Protein AF-A0A961W4D6-F1 (afdb_monomer_lite)

Sequence (245 aa):
MSEESRILSRHRDPGDHEPDAHEPVAHEPDAHGPAFSETEGADASGMDDVRSDRIIRRPRYSLSEALERLRHAQEEAGLSGGPVAVQRSRGVETLDSLLEDVRAELGPQDRRFLLRPSADGSRYLVDAVTAVRWQDGRIVLCEERGASERILIEAGDEPDIAEAITDLVAGDLLARESARAAPPDEAPVGDTGNAVQAGSAEAMPVRRGFGFFGALALFLLGMLVGAALLLAYGWVTIGPSTGAS

pLDDT: mean 70.53, std 19.48, range [35.88, 97.62]

Structure (mmCIF, N/CA/C/O backbone):
data_AF-A0A961W4D6-F1
#
_entry.id   AF-A0A961W4D6-F1
#
loop_
_atom_site.group_PDB
_atom_site.id
_atom_site.type_symbol
_atom_site.label_atom_id
_atom_site.label_alt_id
_atom_site.label_comp_id
_atom_site.label_asym_id
_atom_site.label_entity_id
_atom_site.label_seq_id
_atom_site.pdbx_PDB_ins_code
_atom_site.Cartn_x
_atom_site.Cartn_y
_atom_site.Cartn_z
_atom_site.occupancy
_atom_site.B_iso_or_equiv
_atom_site.auth_seq_id
_atom_site.auth_comp_id
_atom_site.auth_asym_id
_atom_site.auth_atom_id
_atom_site.pdbx_PDB_model_num
ATOM 1 N N . MET A 1 1 ? 6.654 21.414 62.291 1.00 46.00 1 MET A N 1
ATOM 2 C CA . MET A 1 1 ? 6.396 19.985 62.553 1.00 46.00 1 MET A CA 1
ATOM 3 C C . MET A 1 1 ? 4.903 19.861 62.798 1.00 46.00 1 MET A C 1
ATOM 5 O O . MET A 1 1 ? 4.452 20.389 63.802 1.00 46.00 1 MET A O 1
ATOM 9 N N . SER A 1 2 ? 4.162 19.287 61.849 1.00 49.31 2 SER A N 1
ATOM 10 C CA . SER A 1 2 ? 2.736 18.967 61.986 1.00 49.31 2 SER A CA 1
ATOM 11 C C . SER A 1 2 ? 2.507 17.581 61.409 1.00 49.31 2 SER A C 1
ATOM 13 O O . SER A 1 2 ? 2.832 17.318 60.251 1.00 49.31 2 SER A O 1
ATOM 15 N N . GLU A 1 3 ? 2.011 16.714 62.278 1.00 49.19 3 GLU A N 1
ATOM 16 C CA . GLU A 1 3 ? 1.371 15.445 61.973 1.00 49.19 3 GLU A CA 1
ATOM 17 C C . GLU A 1 3 ? 0.018 15.698 61.277 1.00 49.19 3 GLU A C 1
ATOM 19 O O . GLU A 1 3 ? -0.451 16.830 61.213 1.00 49.19 3 GLU A O 1
ATOM 24 N N . GLU A 1 4 ? -0.613 14.617 60.814 1.00 51.59 4 GLU A N 1
ATOM 25 C CA . GLU A 1 4 ? -2.021 14.541 60.383 1.00 51.59 4 GLU A CA 1
ATOM 26 C C . GLU A 1 4 ? -2.330 14.835 58.906 1.00 51.59 4 GLU A C 1
ATOM 28 O O . GLU A 1 4 ? -2.861 15.875 58.532 1.00 51.59 4 GLU A O 1
ATOM 33 N N . SER A 1 5 ? -2.129 13.830 58.048 1.00 58.75 5 SER A N 1
ATOM 34 C CA . SER A 1 5 ? -3.199 13.363 57.140 1.00 58.75 5 SER A CA 1
ATOM 35 C C . SER A 1 5 ? -2.813 12.027 56.501 1.00 58.75 5 SER A C 1
ATOM 37 O O . SER A 1 5 ? -2.251 11.934 55.414 1.00 58.75 5 SER A O 1
ATOM 39 N N . ARG A 1 6 ? -3.143 10.956 57.230 1.00 54.38 6 ARG A N 1
ATOM 40 C CA . ARG A 1 6 ? -3.289 9.596 56.707 1.00 54.38 6 ARG A CA 1
ATOM 41 C C . ARG A 1 6 ? -4.377 9.606 55.630 1.00 54.38 6 ARG A C 1
ATOM 43 O O . ARG A 1 6 ? -5.550 9.742 55.968 1.00 54.38 6 ARG A O 1
ATOM 50 N N . ILE A 1 7 ? -4.016 9.418 54.364 1.00 57.44 7 ILE A N 1
ATOM 51 C CA . ILE A 1 7 ? -4.981 9.018 53.335 1.00 57.44 7 ILE A CA 1
ATOM 52 C C . ILE A 1 7 ? -4.868 7.506 53.180 1.00 57.44 7 ILE A C 1
ATOM 54 O O . ILE A 1 7 ? -3.940 6.967 52.583 1.00 57.44 7 ILE A O 1
ATOM 58 N N . LEU A 1 8 ? -5.818 6.852 53.844 1.00 51.50 8 LEU A N 1
ATOM 59 C CA . LEU A 1 8 ? -6.080 5.426 53.843 1.00 51.50 8 LEU A CA 1
ATOM 60 C C . LEU A 1 8 ? -6.511 4.949 52.448 1.00 51.50 8 LEU A C 1
ATOM 62 O O . LEU A 1 8 ? -7.470 5.456 51.869 1.00 51.50 8 LEU A O 1
ATOM 66 N N . SER A 1 9 ? -5.822 3.912 51.985 1.00 54.00 9 SER A N 1
ATOM 67 C CA . SER A 1 9 ? -6.361 2.682 51.405 1.00 54.00 9 SER A CA 1
ATOM 68 C C . SER A 1 9 ? -7.823 2.698 50.932 1.00 54.00 9 SER A C 1
ATOM 70 O O . SER A 1 9 ? -8.749 2.479 51.710 1.00 54.00 9 SER A O 1
ATOM 72 N N . ARG A 1 10 ? -8.017 2.779 49.612 1.00 49.66 10 ARG A N 1
ATOM 73 C CA . ARG A 1 10 ? -9.111 2.074 48.929 1.00 49.66 10 ARG A CA 1
ATOM 74 C C . ARG A 1 10 ? -8.504 1.031 48.003 1.00 49.66 10 ARG A C 1
ATOM 76 O O . ARG A 1 10 ? -8.258 1.283 46.830 1.00 49.66 10 ARG A O 1
ATOM 83 N N . HIS A 1 11 ? -8.230 -0.128 48.589 1.00 51.84 11 HIS A N 1
ATOM 84 C CA . HIS A 1 11 ? -8.023 -1.370 47.862 1.00 51.84 11 HIS A CA 1
ATOM 85 C C . HIS A 1 11 ? -9.381 -1.728 47.245 1.00 51.84 11 HIS A C 1
ATOM 87 O O . HIS A 1 11 ? -10.337 -2.008 47.967 1.00 51.84 11 HIS A O 1
ATOM 93 N N . ARG A 1 12 ? -9.509 -1.546 45.930 1.00 56.38 12 ARG A N 1
ATOM 94 C CA . ARG A 1 12 ? -10.708 -1.904 45.175 1.00 56.38 12 ARG A CA 1
ATOM 95 C C . ARG A 1 12 ? -10.471 -3.309 44.652 1.00 56.38 12 ARG A C 1
ATOM 97 O O . ARG A 1 12 ? -9.624 -3.490 43.789 1.00 56.38 12 ARG A O 1
ATOM 104 N N . ASP A 1 13 ? -11.182 -4.245 45.252 1.00 53.12 13 ASP A N 1
ATOM 105 C CA . ASP A 1 13 ? -11.281 -5.644 44.863 1.00 53.12 13 ASP A CA 1
ATOM 106 C C . ASP A 1 13 ? -11.943 -5.717 43.470 1.00 53.12 13 ASP A C 1
ATOM 108 O O . ASP A 1 13 ? -13.092 -5.270 43.333 1.00 53.12 13 ASP A O 1
ATOM 112 N N . PRO A 1 14 ? -11.243 -6.134 42.400 1.00 63.91 14 PRO A N 1
ATOM 113 C CA . PRO A 1 14 ? -11.885 -6.435 41.134 1.00 63.91 14 PRO A CA 1
ATOM 114 C C . PRO A 1 14 ? -12.465 -7.845 41.242 1.00 63.91 14 PRO A C 1
ATOM 116 O O . PRO A 1 14 ? -11.726 -8.820 41.290 1.00 63.91 14 PRO A O 1
ATOM 119 N N . GLY A 1 15 ? -13.793 -7.924 41.324 1.00 54.81 15 GLY A N 1
ATOM 120 C CA . GLY A 1 15 ? -14.510 -9.190 41.382 1.00 54.81 15 GLY A CA 1
ATOM 121 C C . GLY A 1 15 ? -14.122 -10.115 40.232 1.00 54.81 15 GLY A C 1
ATOM 122 O O . GLY A 1 15 ? -14.103 -9.703 39.070 1.00 54.81 15 GLY A O 1
ATOM 123 N N . ASP A 1 16 ? -13.834 -11.359 40.598 1.00 54.50 16 ASP A N 1
ATOM 124 C CA . ASP A 1 16 ? -13.638 -12.485 39.700 1.00 54.50 16 ASP A CA 1
ATOM 125 C C . ASP A 1 16 ? -14.906 -12.692 38.857 1.00 54.50 16 ASP A C 1
ATOM 127 O O . ASP A 1 16 ? -15.926 -13.197 39.330 1.00 54.50 16 ASP A O 1
ATOM 131 N N . HIS A 1 17 ? -14.858 -12.266 37.598 1.00 67.25 17 HIS A N 1
ATOM 132 C CA . HIS A 1 17 ? -15.791 -12.724 36.579 1.00 67.25 17 HIS A CA 1
ATOM 133 C C . HIS A 1 17 ? -15.182 -13.968 35.933 1.00 67.25 17 HIS A C 1
ATOM 135 O O . HIS A 1 17 ? -14.242 -13.862 35.147 1.00 67.25 17 HIS A O 1
ATOM 141 N N . GLU A 1 18 ? -15.699 -15.145 36.292 1.00 66.38 18 GLU A N 1
ATOM 142 C CA . GLU A 1 18 ? -15.439 -16.378 35.549 1.00 66.38 18 GLU A CA 1
ATOM 143 C C . GLU A 1 18 ? -15.961 -16.198 34.111 1.00 66.38 18 GLU A C 1
ATOM 145 O O . GLU A 1 18 ? -17.137 -15.870 33.930 1.00 66.38 18 GLU A O 1
ATOM 150 N N . PRO A 1 19 ? -15.114 -16.344 33.077 1.00 67.06 19 PRO A N 1
ATOM 151 C CA . PRO A 1 19 ? -15.583 -16.340 31.703 1.00 67.06 19 PRO A CA 1
ATOM 152 C C . PRO A 1 19 ? -16.336 -17.644 31.426 1.00 67.06 19 PRO A C 1
ATOM 154 O O . PRO A 1 19 ? -15.784 -18.733 31.595 1.00 67.06 19 PRO A O 1
ATOM 157 N N . ASP A 1 20 ? -17.586 -17.523 30.978 1.00 71.38 20 ASP A N 1
ATOM 158 C CA . ASP A 1 20 ? -18.378 -18.646 30.481 1.00 71.38 20 ASP A CA 1
ATOM 159 C C . ASP A 1 20 ? -17.616 -19.346 29.345 1.00 71.38 20 ASP A C 1
ATOM 161 O O . ASP A 1 20 ? -17.395 -18.797 28.261 1.00 71.38 20 ASP A O 1
ATOM 165 N N . ALA A 1 21 ? -17.182 -20.577 29.614 1.00 63.94 21 ALA A N 1
ATOM 166 C CA . ALA A 1 21 ? -16.551 -21.442 28.636 1.00 63.94 21 ALA A CA 1
ATOM 167 C C . ALA A 1 21 ? -17.612 -21.921 27.636 1.00 63.94 21 ALA A C 1
ATOM 169 O O . ALA A 1 21 ? -18.323 -22.897 27.870 1.00 63.94 21 ALA A O 1
ATOM 170 N N . HIS A 1 22 ? -17.729 -21.225 26.507 1.00 72.69 22 HIS A N 1
ATOM 171 C CA . HIS A 1 22 ? -18.451 -21.746 25.355 1.00 72.69 22 HIS A CA 1
ATOM 172 C C . HIS A 1 22 ? -17.658 -22.914 24.757 1.00 72.69 22 HIS A C 1
ATOM 174 O O . HIS A 1 22 ? -16.555 -22.734 24.241 1.00 72.69 22 HIS A O 1
ATOM 180 N N . GLU A 1 23 ? -18.219 -24.120 24.845 1.00 69.31 23 GLU A N 1
ATOM 181 C CA . GLU A 1 23 ? -17.687 -25.296 24.159 1.00 69.31 23 GLU A CA 1
ATOM 182 C C . GLU A 1 23 ? -17.692 -25.059 22.636 1.00 69.31 23 GLU A C 1
ATOM 184 O O . GLU A 1 23 ? -18.714 -24.639 22.081 1.00 69.31 23 GLU A O 1
ATOM 189 N N . PRO A 1 24 ? -16.577 -25.315 21.930 1.00 68.38 24 PRO A N 1
ATOM 190 C CA . PRO A 1 24 ? -16.546 -25.209 20.481 1.00 68.38 24 PRO A CA 1
ATOM 191 C C . PRO A 1 24 ? -17.394 -26.327 19.868 1.00 68.38 24 PRO A C 1
ATOM 193 O O . PRO A 1 24 ? -17.097 -27.514 20.007 1.00 68.38 24 PRO A O 1
ATOM 196 N N . VAL A 1 25 ? -18.452 -25.937 19.159 1.00 70.94 25 VAL A N 1
ATOM 197 C CA . VAL A 1 25 ? -19.248 -26.847 18.333 1.00 70.94 25 VAL A CA 1
ATOM 198 C C . VAL A 1 25 ? -18.370 -27.310 17.172 1.00 70.94 25 VAL A C 1
ATOM 200 O O . VAL A 1 25 ? -18.042 -26.533 16.276 1.00 70.94 25 VAL A O 1
ATOM 203 N N . ALA A 1 26 ? -17.961 -28.577 17.205 1.00 62.72 26 ALA A N 1
ATOM 204 C CA . ALA A 1 26 ? -17.244 -29.217 16.113 1.00 62.72 26 ALA A CA 1
ATOM 205 C C . ALA A 1 26 ? -18.176 -29.336 14.899 1.00 62.72 26 ALA A C 1
ATOM 207 O O . ALA A 1 26 ? -19.083 -30.167 14.872 1.00 62.72 26 ALA A O 1
ATOM 208 N N . HIS A 1 27 ? -17.965 -28.483 13.900 1.00 70.19 27 HIS A N 1
ATOM 209 C CA . HIS A 1 27 ? -18.569 -28.651 12.587 1.00 70.19 27 HIS A CA 1
ATOM 210 C C . HIS A 1 27 ? -17.729 -29.677 11.817 1.00 70.19 27 HIS A C 1
ATOM 212 O O . HIS A 1 27 ? -16.586 -29.395 11.463 1.00 70.19 27 HIS A O 1
ATOM 218 N N . GLU A 1 28 ? -18.273 -30.872 11.586 1.00 67.06 28 GLU A N 1
ATOM 219 C CA . GLU A 1 28 ? -17.716 -31.824 10.621 1.00 67.06 28 GLU A CA 1
ATOM 220 C C . GLU A 1 28 ? -17.901 -31.248 9.204 1.00 67.06 28 GLU A C 1
ATOM 222 O O . GLU A 1 28 ? -19.039 -30.966 8.816 1.00 67.06 28 GLU A O 1
ATOM 227 N N . PRO A 1 29 ? -16.829 -31.021 8.422 1.00 70.75 29 PRO A N 1
ATOM 228 C CA . PRO A 1 29 ? -16.971 -30.683 7.015 1.00 70.75 29 PRO A CA 1
ATOM 229 C C . PRO A 1 29 ? -17.257 -31.953 6.205 1.00 70.75 29 PRO A C 1
ATOM 231 O O . PRO A 1 29 ? -16.431 -32.866 6.137 1.00 70.75 29 PRO A O 1
ATOM 234 N N . ASP A 1 30 ? -18.428 -31.988 5.570 1.00 66.12 30 ASP A N 1
ATOM 235 C CA . ASP A 1 30 ? -18.824 -33.018 4.612 1.00 66.12 30 ASP A CA 1
ATOM 236 C C . ASP A 1 30 ? -17.800 -33.125 3.470 1.00 66.12 30 ASP A C 1
ATOM 238 O O . ASP A 1 30 ? -17.632 -32.229 2.638 1.00 66.12 30 ASP A O 1
ATOM 242 N N . ALA A 1 31 ? -17.109 -34.263 3.424 1.00 58.91 31 ALA A N 1
ATOM 243 C CA . ALA A 1 31 ? -16.181 -34.622 2.367 1.00 58.91 31 ALA A CA 1
ATOM 244 C C . ALA A 1 31 ? -16.945 -35.035 1.098 1.00 58.91 31 ALA A C 1
ATOM 246 O O . ALA A 1 31 ? -17.237 -36.210 0.870 1.00 58.91 31 ALA A O 1
ATOM 247 N N . HIS A 1 32 ? -17.221 -34.069 0.225 1.00 62.09 32 HIS A N 1
ATOM 248 C CA . HIS A 1 32 ? -17.587 -34.329 -1.165 1.00 62.09 32 HIS A CA 1
ATOM 249 C C . HIS A 1 32 ? -16.421 -33.969 -2.088 1.00 62.09 32 HIS A C 1
ATOM 251 O O . HIS A 1 32 ? -16.298 -32.845 -2.564 1.00 62.09 32 HIS A O 1
ATOM 257 N N . GLY A 1 33 ? -15.553 -34.950 -2.346 1.00 47.00 33 GLY A N 1
ATOM 258 C CA . GLY A 1 33 ? -14.593 -34.882 -3.443 1.00 47.00 33 GLY A CA 1
ATOM 259 C C . GLY A 1 33 ? -15.275 -35.222 -4.774 1.00 47.00 33 GLY A C 1
ATOM 260 O O . GLY A 1 33 ? -15.904 -36.279 -4.865 1.00 47.00 33 GLY A O 1
ATOM 261 N N . PRO A 1 34 ? -15.164 -34.390 -5.822 1.00 61.97 34 PRO A N 1
ATOM 262 C CA . PRO A 1 34 ? -15.486 -34.825 -7.168 1.00 61.97 34 PRO A CA 1
ATOM 263 C C . PRO A 1 34 ? -14.304 -35.586 -7.780 1.00 61.97 34 PRO A C 1
ATOM 265 O O . PRO A 1 34 ? -13.154 -35.150 -7.754 1.00 61.97 34 PRO A O 1
ATOM 268 N N . ALA A 1 35 ? -14.637 -36.758 -8.315 1.00 49.44 35 ALA A N 1
ATOM 269 C CA . ALA A 1 35 ? -13.753 -37.664 -9.020 1.00 49.44 35 ALA A CA 1
ATOM 270 C C . ALA A 1 35 ? -13.110 -37.015 -10.256 1.00 49.44 35 ALA A C 1
ATOM 272 O O . ALA A 1 35 ? -13.750 -36.276 -11.005 1.00 49.44 35 ALA A O 1
ATOM 273 N N . PHE A 1 36 ? -11.847 -37.372 -10.478 1.00 47.50 36 PHE A N 1
ATOM 274 C CA . PHE A 1 36 ? -11.108 -37.156 -11.715 1.00 47.50 36 PHE A CA 1
ATOM 275 C C . PHE A 1 36 ? -11.891 -37.658 -12.936 1.00 47.50 36 PHE A C 1
ATOM 277 O O . PHE A 1 36 ? -12.494 -38.729 -12.917 1.00 47.50 36 PHE A O 1
ATOM 284 N N . SER A 1 37 ? -11.827 -36.898 -14.025 1.00 47.00 37 SER A N 1
ATOM 285 C CA . SER A 1 37 ? -12.098 -37.381 -15.378 1.00 47.00 37 SER A CA 1
ATOM 286 C C . SER A 1 37 ? -11.007 -36.822 -16.286 1.00 47.00 37 SER A C 1
ATOM 288 O O . SER A 1 37 ? -11.089 -35.687 -16.747 1.00 47.00 37 SER A O 1
ATOM 290 N N . GLU A 1 38 ? -9.950 -37.610 -16.477 1.00 51.34 38 GLU A N 1
ATOM 291 C CA . GLU A 1 38 ? -9.048 -37.477 -17.618 1.00 51.34 38 GLU A CA 1
ATOM 292 C C . GLU A 1 38 ? -9.844 -37.726 -18.901 1.00 51.34 38 GLU A C 1
ATOM 294 O O . GLU A 1 38 ? -10.425 -38.795 -19.081 1.00 51.34 38 GLU A O 1
ATOM 299 N N . THR A 1 39 ? -9.825 -36.760 -19.812 1.00 51.44 39 THR A N 1
ATOM 300 C CA . THR A 1 39 ? -10.076 -37.007 -21.234 1.00 51.44 39 THR A CA 1
ATOM 301 C C . THR A 1 39 ? -9.083 -36.193 -22.047 1.00 51.44 39 THR A C 1
ATOM 303 O O . THR A 1 39 ? -9.271 -35.003 -22.293 1.00 51.44 39 THR A O 1
ATOM 306 N N . GLU A 1 40 ? -8.007 -36.878 -22.429 1.00 43.72 40 GLU A N 1
ATOM 307 C CA . GLU A 1 40 ? -7.260 -36.669 -23.668 1.00 43.72 40 GLU A CA 1
ATOM 308 C C . GLU A 1 40 ? -8.220 -36.645 -24.869 1.00 43.72 40 GLU A C 1
ATOM 310 O O . GLU A 1 40 ? -9.125 -37.476 -24.968 1.00 43.72 40 GLU A O 1
ATOM 315 N N . GLY A 1 41 ? -8.004 -35.727 -25.810 1.00 44.78 41 GLY A N 1
ATOM 316 C CA . GLY A 1 41 ? -8.757 -35.701 -27.061 1.00 44.78 41 GLY A CA 1
ATOM 317 C C . GLY A 1 41 ? -8.438 -34.477 -27.904 1.00 44.78 41 GLY A C 1
ATOM 318 O O . GLY A 1 41 ? -8.942 -33.388 -27.652 1.00 44.78 41 GLY A O 1
ATOM 319 N N . ALA A 1 42 ? -7.570 -34.682 -28.887 1.00 45.38 42 ALA A N 1
ATOM 320 C CA . ALA A 1 42 ? -7.091 -33.698 -29.839 1.00 45.38 42 ALA A CA 1
ATOM 321 C C . ALA A 1 42 ? -8.122 -33.317 -30.927 1.00 45.38 42 ALA A C 1
ATOM 323 O O . ALA A 1 42 ? -9.055 -34.061 -31.216 1.00 45.38 42 ALA A O 1
ATOM 324 N N . ASP A 1 43 ? -7.795 -32.200 -31.582 1.00 44.91 43 ASP A N 1
ATOM 325 C CA . ASP A 1 43 ? -8.011 -31.865 -32.998 1.00 44.91 43 ASP A CA 1
ATOM 326 C C . ASP A 1 43 ? -9.333 -31.274 -33.536 1.00 44.91 43 ASP A C 1
ATOM 328 O O . ASP A 1 43 ? -10.443 -31.709 -33.253 1.00 44.91 43 ASP A O 1
ATOM 332 N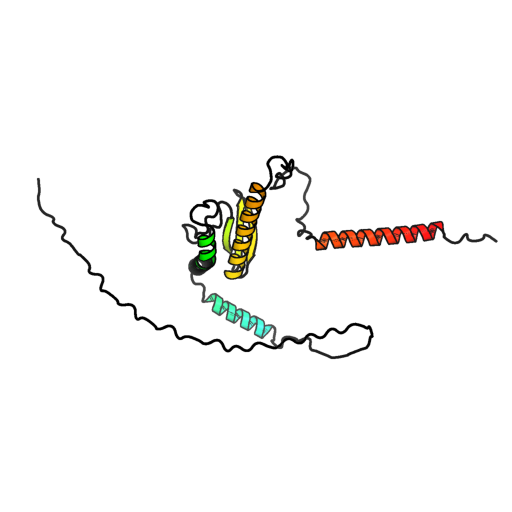 N . ALA A 1 44 ? -9.091 -30.335 -34.473 1.00 43.06 44 ALA A N 1
ATOM 333 C CA . ALA A 1 44 ? -9.931 -29.764 -35.539 1.00 43.06 44 ALA A CA 1
ATOM 334 C C . ALA A 1 44 ? -11.028 -28.758 -35.116 1.00 43.06 44 ALA A C 1
ATOM 336 O O . ALA A 1 44 ? -11.930 -29.064 -34.354 1.00 43.06 44 ALA A O 1
ATOM 337 N N . SER A 1 45 ? -10.955 -27.472 -35.486 1.00 45.22 45 SER A N 1
ATOM 338 C CA . SER A 1 45 ? -11.077 -26.875 -36.836 1.00 45.22 45 SER A CA 1
ATOM 339 C C . SER A 1 45 ? -12.458 -27.085 -37.486 1.00 45.22 45 SER A C 1
ATOM 341 O O . SER A 1 45 ? -12.805 -28.203 -37.852 1.00 45.22 45 SER A O 1
ATOM 343 N N . GLY A 1 46 ? -13.202 -25.981 -37.669 1.00 40.94 46 GLY A N 1
ATOM 344 C CA . GLY A 1 46 ? -14.509 -25.883 -38.350 1.00 40.94 46 GLY A CA 1
ATOM 345 C C . GLY A 1 46 ? -15.534 -25.139 -37.479 1.00 40.94 46 GLY A C 1
ATOM 346 O O . GLY A 1 46 ? -16.032 -25.696 -36.514 1.00 40.94 46 GLY A O 1
ATOM 347 N N . MET A 1 47 ? -15.708 -23.818 -37.596 1.00 47.41 47 MET A N 1
ATOM 348 C CA . MET A 1 47 ? -16.523 -23.129 -38.615 1.00 47.41 47 MET A CA 1
ATOM 349 C C . MET A 1 47 ? -17.974 -23.645 -38.642 1.00 47.41 47 MET A C 1
ATOM 351 O O . MET A 1 47 ? -18.241 -24.654 -39.280 1.00 47.41 47 MET A O 1
ATOM 355 N N . ASP A 1 48 ? -18.878 -22.990 -37.902 1.00 40.09 48 ASP A N 1
ATOM 356 C CA . ASP A 1 48 ? -20.114 -22.387 -38.440 1.00 40.09 48 ASP A CA 1
ATOM 357 C C . ASP A 1 48 ? -21.072 -21.889 -37.333 1.00 40.09 48 ASP A C 1
ATOM 359 O O . ASP A 1 48 ? -21.307 -22.534 -36.313 1.00 40.09 48 ASP A O 1
ATOM 363 N N . ASP A 1 49 ? -21.582 -20.682 -37.580 1.00 47.59 49 ASP A N 1
ATOM 364 C CA . ASP A 1 49 ? -22.765 -19.993 -37.049 1.00 47.59 49 ASP A CA 1
ATOM 365 C C . ASP A 1 49 ? -23.564 -20.601 -35.876 1.00 47.59 49 ASP A C 1
ATOM 367 O O . ASP A 1 49 ? -24.360 -21.525 -36.040 1.00 47.59 49 ASP A O 1
ATOM 371 N N . VAL A 1 50 ? -23.566 -19.887 -34.739 1.00 43.50 50 VAL A N 1
ATOM 372 C CA . VAL A 1 50 ? -24.726 -19.852 -33.831 1.00 43.50 50 VAL A CA 1
ATOM 373 C C . VAL A 1 50 ? -25.074 -18.408 -33.473 1.00 43.50 50 VAL A C 1
ATOM 375 O O . VAL A 1 50 ? -24.568 -17.798 -32.532 1.00 43.50 50 VAL A O 1
ATOM 378 N N . ARG A 1 51 ? -26.041 -17.885 -34.226 1.00 47.78 51 ARG A N 1
ATOM 379 C CA . ARG A 1 51 ? -26.975 -16.846 -33.787 1.00 47.78 51 ARG A CA 1
ATOM 380 C C . ARG A 1 51 ? -27.615 -17.297 -32.467 1.00 47.78 51 ARG A C 1
ATOM 382 O O . ARG A 1 51 ? -28.438 -18.208 -32.453 1.00 47.78 51 ARG A O 1
ATOM 389 N N . SER A 1 52 ? -27.266 -16.654 -31.360 1.00 44.47 52 SER A N 1
ATOM 390 C CA . SER A 1 52 ? -28.045 -16.696 -30.117 1.00 44.47 52 SER A CA 1
ATOM 391 C C . SER A 1 52 ? -27.875 -15.389 -29.357 1.00 44.47 52 SER A C 1
ATOM 393 O O . SER A 1 52 ? -27.013 -15.209 -28.505 1.00 44.47 52 SER A O 1
ATOM 395 N N . ASP A 1 53 ? -28.723 -14.456 -29.768 1.00 41.78 53 ASP A N 1
ATOM 396 C CA . ASP A 1 53 ? -29.437 -13.497 -28.938 1.00 41.78 53 ASP A CA 1
ATOM 397 C C . ASP A 1 53 ? -29.281 -13.733 -27.417 1.00 41.78 53 ASP A C 1
ATOM 399 O O . ASP A 1 53 ? -29.920 -14.608 -26.827 1.00 41.78 53 ASP A O 1
ATOM 403 N N . ARG A 1 54 ? -28.426 -12.945 -26.753 1.00 40.31 54 ARG A N 1
ATOM 404 C CA . ARG A 1 54 ? -28.472 -12.807 -25.293 1.00 40.31 54 ARG A CA 1
ATOM 405 C C . ARG A 1 54 ? -28.107 -11.398 -24.834 1.00 40.31 54 ARG A C 1
ATOM 407 O O . ARG A 1 54 ? -27.038 -11.125 -24.312 1.00 40.31 54 ARG A O 1
ATOM 414 N N . ILE A 1 55 ? -29.100 -10.529 -25.009 1.00 44.56 55 ILE A N 1
ATOM 415 C CA . ILE A 1 55 ? -29.553 -9.546 -24.019 1.00 44.56 55 ILE A CA 1
ATOM 416 C C . ILE A 1 55 ? -28.463 -8.566 -23.554 1.00 44.56 55 ILE A C 1
ATOM 418 O O . ILE A 1 55 ? -27.873 -8.701 -22.483 1.00 44.56 55 ILE A O 1
ATOM 422 N N . ILE A 1 56 ? -28.350 -7.459 -24.294 1.00 43.22 56 ILE A N 1
ATOM 423 C CA . ILE A 1 56 ? -28.058 -6.153 -23.693 1.00 43.22 56 ILE A CA 1
ATOM 424 C C . ILE A 1 56 ? -29.132 -5.942 -22.621 1.00 43.22 56 ILE A C 1
ATOM 426 O O . ILE A 1 56 ? -30.263 -5.547 -22.926 1.00 43.22 56 ILE A O 1
ATOM 430 N N . ARG A 1 57 ? -28.819 -6.251 -21.358 1.00 35.88 57 ARG A N 1
ATOM 431 C CA . ARG A 1 57 ? -29.660 -5.839 -20.235 1.00 35.88 57 ARG A CA 1
ATOM 432 C C . ARG A 1 57 ? -29.556 -4.322 -20.168 1.00 35.88 57 ARG A C 1
ATOM 434 O O . ARG A 1 57 ? -28.692 -3.781 -19.492 1.00 35.88 57 ARG A O 1
ATOM 441 N N . ARG A 1 58 ? -30.439 -3.629 -20.893 1.00 41.81 58 ARG A N 1
ATOM 442 C CA . ARG A 1 58 ? -30.777 -2.246 -20.562 1.00 41.81 58 ARG A CA 1
ATOM 443 C C . ARG A 1 58 ? -31.218 -2.266 -19.097 1.00 41.81 58 ARG A C 1
ATOM 445 O O . ARG A 1 58 ? -32.174 -2.991 -18.801 1.00 41.81 58 ARG A O 1
ATOM 452 N N . PRO A 1 59 ? -30.552 -1.548 -18.180 1.00 41.53 59 PRO A N 1
ATOM 453 C CA . PRO A 1 59 ? -31.068 -1.437 -16.829 1.00 41.53 59 PRO A CA 1
ATOM 454 C C . PRO A 1 59 ? -32.456 -0.791 -16.913 1.00 41.53 59 PRO A C 1
ATOM 456 O O . PRO A 1 59 ? -32.621 0.317 -17.421 1.00 41.53 59 PRO A O 1
ATOM 459 N N . ARG A 1 60 ? -33.473 -1.544 -16.483 1.00 42.16 60 ARG A N 1
ATOM 460 C CA . ARG A 1 60 ? -34.868 -1.105 -16.354 1.00 42.16 60 ARG A CA 1
ATOM 461 C C . ARG A 1 60 ? -35.057 -0.310 -15.061 1.00 42.16 60 ARG A C 1
ATOM 463 O O . ARG A 1 60 ? -35.905 -0.654 -14.251 1.00 42.16 60 ARG A O 1
ATOM 470 N N . TYR A 1 61 ? -34.271 0.740 -14.880 1.00 45.41 61 TYR A N 1
ATOM 471 C CA . TYR A 1 61 ? -34.502 1.715 -13.821 1.00 45.41 61 TYR A CA 1
ATOM 472 C C . TYR A 1 61 ? -34.414 3.085 -14.468 1.00 45.41 61 TYR A C 1
ATOM 474 O O . TYR A 1 61 ? -33.452 3.372 -15.187 1.00 45.41 61 TYR A O 1
ATOM 482 N N . SER A 1 62 ? -35.469 3.889 -14.326 1.00 50.22 62 SER A N 1
ATOM 483 C CA . SER A 1 62 ? -35.463 5.226 -14.906 1.00 50.22 62 SER A CA 1
ATOM 484 C C . SER A 1 62 ? -34.310 6.009 -14.283 1.00 50.22 62 SER A C 1
ATOM 486 O O . SER A 1 62 ? -34.021 5.872 -13.097 1.00 50.22 62 SER A O 1
ATOM 488 N N . LEU A 1 63 ? -33.631 6.838 -15.078 1.00 45.84 63 LEU A N 1
ATOM 489 C CA . LEU A 1 63 ? -32.566 7.709 -14.572 1.00 45.84 63 LEU A CA 1
ATOM 490 C C . LEU A 1 63 ? -33.066 8.567 -13.396 1.00 45.84 63 LEU A C 1
ATOM 492 O O . LEU A 1 63 ? -32.295 8.871 -12.498 1.00 45.84 63 LEU A O 1
ATOM 496 N N . SER A 1 64 ? -34.363 8.893 -13.369 1.00 59.12 64 SER A N 1
ATOM 497 C CA . SER A 1 64 ? -35.017 9.533 -12.230 1.00 59.12 64 SER A CA 1
ATOM 498 C C . SER A 1 64 ? -35.059 8.645 -10.985 1.00 59.12 64 SER A C 1
ATOM 500 O O . SER A 1 64 ? -34.680 9.127 -9.936 1.00 59.12 64 SER A O 1
ATOM 502 N N . GLU A 1 65 ? -35.406 7.359 -11.080 1.00 59.91 65 GLU A N 1
ATOM 503 C CA . GLU A 1 65 ? -35.408 6.421 -9.945 1.00 59.91 65 GLU A CA 1
ATOM 504 C C . GLU A 1 65 ? -33.980 6.079 -9.486 1.00 59.91 65 GLU A C 1
ATOM 506 O O . GLU A 1 65 ? -33.738 5.863 -8.303 1.00 59.91 65 GLU A O 1
ATOM 511 N N . ALA A 1 66 ? -33.007 6.076 -10.405 1.00 56.22 66 ALA A N 1
ATOM 512 C CA . ALA A 1 66 ? -31.591 5.936 -10.076 1.00 56.22 66 ALA A CA 1
ATOM 513 C C . ALA A 1 66 ? -31.040 7.192 -9.386 1.00 56.22 66 ALA A C 1
ATOM 515 O O . ALA A 1 66 ? -30.309 7.066 -8.411 1.00 56.22 66 ALA A O 1
ATOM 516 N N . LEU A 1 67 ? -31.418 8.393 -9.839 1.00 55.69 67 LEU A N 1
ATOM 517 C CA . LEU A 1 67 ? -31.047 9.655 -9.195 1.00 55.69 67 LEU A CA 1
ATOM 518 C C . LEU A 1 67 ? -31.778 9.856 -7.870 1.00 55.69 67 LEU A C 1
ATOM 520 O O . LEU A 1 67 ? -31.186 10.390 -6.948 1.00 55.69 67 LEU A O 1
ATOM 524 N N . GLU A 1 68 ? -33.024 9.409 -7.747 1.00 68.00 68 GLU A N 1
ATOM 525 C CA . GLU A 1 68 ? -33.817 9.491 -6.521 1.00 68.00 68 GLU A CA 1
ATOM 526 C C . GLU A 1 68 ? -33.351 8.443 -5.506 1.00 68.00 68 GLU A C 1
ATOM 528 O O . GLU A 1 68 ? -33.213 8.787 -4.342 1.00 68.00 68 GLU A O 1
ATOM 533 N N . ARG A 1 69 ? -32.928 7.238 -5.934 1.00 64.88 69 ARG A N 1
ATOM 534 C CA . ARG A 1 69 ? -32.147 6.309 -5.091 1.00 64.88 69 ARG A CA 1
ATOM 535 C C . ARG A 1 69 ? -30.785 6.870 -4.710 1.00 64.88 69 ARG A C 1
ATOM 537 O O . ARG A 1 69 ? -30.380 6.679 -3.575 1.00 64.88 69 ARG A O 1
ATOM 544 N N . LEU A 1 70 ? -30.078 7.556 -5.610 1.00 51.91 70 LEU A N 1
ATOM 545 C CA . LEU A 1 70 ? -28.790 8.171 -5.280 1.00 51.91 70 LEU A CA 1
ATOM 546 C C . LEU A 1 70 ? -28.969 9.357 -4.324 1.00 51.91 70 LEU A C 1
ATOM 548 O O . LEU A 1 70 ? -28.112 9.586 -3.486 1.00 51.91 70 LEU A O 1
ATOM 552 N N . ARG A 1 71 ? -30.087 10.086 -4.424 1.00 55.03 71 ARG A N 1
ATOM 553 C CA . ARG A 1 71 ? -30.443 11.212 -3.551 1.00 55.03 71 ARG A CA 1
ATOM 554 C C . ARG A 1 71 ? -30.954 10.732 -2.196 1.00 55.03 71 ARG A C 1
ATOM 556 O O . ARG A 1 71 ? -30.557 11.313 -1.201 1.00 55.03 71 ARG A O 1
ATOM 563 N N . HIS A 1 72 ? -31.699 9.625 -2.144 1.00 57.31 72 HIS A N 1
ATOM 564 C CA . HIS A 1 72 ? -32.042 8.932 -0.899 1.00 57.31 72 HIS A CA 1
ATOM 565 C C . HIS A 1 72 ? -30.814 8.286 -0.252 1.00 57.31 72 HIS A C 1
ATOM 567 O O . HIS A 1 72 ? -30.646 8.409 0.949 1.00 57.31 72 HIS A O 1
ATOM 573 N N . ALA A 1 73 ? -29.909 7.687 -1.031 1.00 57.34 73 ALA A N 1
ATOM 574 C CA . ALA A 1 73 ? -28.630 7.186 -0.535 1.00 57.34 73 ALA A CA 1
ATOM 575 C C . ALA A 1 73 ? -27.689 8.329 -0.124 1.00 57.34 73 ALA A C 1
ATOM 577 O O . ALA A 1 73 ? -26.884 8.143 0.776 1.00 57.34 73 ALA A O 1
ATOM 578 N N . GLN A 1 74 ? -27.797 9.520 -0.729 1.00 46.91 74 GLN A N 1
ATOM 579 C CA . GLN A 1 74 ? -27.082 10.728 -0.302 1.00 46.91 74 GLN A CA 1
ATOM 580 C C . GLN A 1 74 ? -27.746 11.459 0.865 1.00 46.91 74 GLN A C 1
ATOM 582 O O . GLN A 1 74 ? -27.044 12.169 1.567 1.00 46.91 74 GLN A O 1
ATOM 587 N N . GLU A 1 75 ? -29.047 11.307 1.108 1.00 46.81 75 GLU A N 1
ATOM 588 C CA . GLU A 1 75 ? -29.723 11.797 2.317 1.00 46.81 75 GLU A CA 1
ATOM 589 C C . GLU A 1 75 ? -29.553 10.808 3.482 1.00 46.81 75 GLU A C 1
ATOM 591 O O . GLU A 1 75 ? -29.348 11.242 4.611 1.00 46.81 75 GLU A O 1
ATOM 596 N N . GLU A 1 76 ? -29.490 9.498 3.219 1.00 49.47 76 GLU A N 1
ATOM 597 C CA . GLU A 1 76 ? -29.047 8.472 4.177 1.00 49.47 76 GLU A CA 1
ATOM 598 C C . GLU A 1 76 ? -27.543 8.604 4.480 1.00 49.47 76 GLU A C 1
ATOM 600 O O . GLU A 1 76 ? -27.150 8.619 5.647 1.00 49.47 76 GLU A O 1
ATOM 605 N N . ALA A 1 77 ? -26.691 8.828 3.471 1.00 48.06 77 ALA A N 1
ATOM 606 C CA . ALA A 1 77 ? -25.283 9.192 3.677 1.00 48.06 77 ALA A CA 1
ATOM 607 C C . ALA A 1 77 ? -25.117 10.623 4.228 1.00 48.06 77 ALA A C 1
ATOM 609 O O . ALA A 1 77 ? -24.130 10.921 4.895 1.00 48.06 77 ALA A O 1
ATOM 610 N N . GLY A 1 78 ? -26.098 11.497 3.999 1.00 43.44 78 GLY A N 1
ATOM 611 C CA . GLY A 1 78 ? -26.152 12.885 4.466 1.00 43.44 78 GLY A CA 1
ATOM 612 C C . GLY A 1 78 ? -26.617 13.027 5.915 1.00 43.44 78 GLY A C 1
ATOM 613 O O . GLY A 1 78 ? -26.388 14.066 6.530 1.00 43.44 78 GLY A O 1
ATOM 614 N N . LEU A 1 79 ? -27.200 11.971 6.488 1.00 43.81 79 LEU A N 1
ATOM 615 C CA . LEU A 1 79 ? -27.515 11.847 7.914 1.00 43.81 79 LEU A CA 1
ATOM 616 C C . LEU A 1 79 ? -26.486 10.996 8.676 1.00 43.81 79 LEU A C 1
ATOM 618 O O . LEU A 1 79 ? -26.464 11.027 9.905 1.00 43.81 79 LEU A O 1
ATOM 622 N N . SER A 1 80 ? -25.577 10.315 7.967 1.00 43.72 80 SER A N 1
ATOM 623 C CA . SER A 1 80 ? -24.436 9.589 8.543 1.00 43.72 80 SER A CA 1
ATOM 624 C C . SER A 1 80 ? -23.126 10.388 8.488 1.00 43.72 80 SER A C 1
ATOM 626 O O . SER A 1 80 ? -22.032 9.826 8.458 1.00 43.72 80 SER A O 1
ATOM 628 N N . GLY A 1 81 ? -23.229 11.716 8.561 1.00 41.78 81 GLY A N 1
ATOM 629 C CA . GLY A 1 81 ? -22.149 12.595 8.998 1.00 41.78 81 GLY A CA 1
ATOM 630 C C . GLY A 1 81 ? -21.881 12.440 10.497 1.00 41.78 81 GLY A C 1
ATOM 631 O O . GLY A 1 81 ? -21.954 13.409 11.249 1.00 41.78 81 GLY A O 1
ATOM 632 N N . GLY A 1 82 ? -21.546 11.228 10.948 1.00 49.09 82 GLY A N 1
ATOM 633 C CA . GLY A 1 82 ? -20.670 11.120 12.109 1.00 49.09 82 GLY A CA 1
ATOM 634 C C . GLY A 1 82 ? -19.384 11.881 11.773 1.00 49.09 82 GLY A C 1
ATOM 635 O O . GLY A 1 82 ? -18.970 11.859 10.610 1.00 49.09 82 GLY A O 1
ATOM 636 N N . PRO A 1 83 ? -18.776 12.614 12.722 1.00 55.84 83 PRO A N 1
ATOM 637 C CA . PRO A 1 83 ? -17.623 13.450 12.413 1.00 55.84 83 PRO A CA 1
ATOM 638 C C . PRO A 1 83 ? -16.594 12.570 11.712 1.00 55.84 83 PRO A C 1
ATOM 640 O O . PRO A 1 83 ? -16.235 11.540 12.263 1.00 55.84 83 PRO A O 1
ATOM 643 N N . VAL A 1 84 ? -16.166 12.941 10.501 1.00 62.81 84 VAL A N 1
ATOM 644 C CA . VAL A 1 84 ? -15.274 12.165 9.612 1.00 62.81 84 VAL A CA 1
ATOM 645 C C . VAL A 1 84 ? -14.098 11.516 10.364 1.00 62.81 84 VAL A C 1
ATOM 647 O O . VAL A 1 84 ? -13.634 10.441 10.003 1.00 62.81 84 VAL A O 1
ATOM 650 N N . ALA A 1 85 ? -13.665 12.130 11.466 1.00 66.56 85 ALA A N 1
ATOM 651 C CA . ALA A 1 85 ? -12.764 11.553 12.457 1.00 66.56 85 ALA A CA 1
ATOM 652 C C . ALA A 1 85 ? -13.127 10.121 12.915 1.00 66.56 85 ALA A C 1
ATOM 654 O O . ALA A 1 85 ? -12.253 9.271 12.919 1.00 66.56 85 ALA A O 1
ATOM 655 N N . VAL A 1 86 ? -14.387 9.820 13.242 1.00 71.88 86 VAL A N 1
ATOM 656 C CA . VAL A 1 86 ? -14.831 8.506 13.749 1.00 71.88 86 VAL A CA 1
ATOM 657 C C . VAL A 1 86 ? -14.705 7.415 12.689 1.00 71.88 86 VAL A C 1
ATOM 659 O O . VAL A 1 86 ? -14.277 6.309 13.004 1.00 71.88 86 VAL A O 1
ATOM 662 N N . GLN A 1 87 ? -15.044 7.711 11.431 1.00 74.69 87 GLN A N 1
ATOM 663 C CA . GLN A 1 87 ? -14.879 6.743 10.343 1.00 74.69 87 GLN A CA 1
ATOM 664 C C . GLN A 1 87 ? -13.395 6.490 10.050 1.00 74.69 87 GLN A C 1
ATOM 666 O O . GLN A 1 87 ? -13.008 5.344 9.854 1.00 74.69 87 GLN A O 1
ATOM 671 N N . ARG A 1 88 ? -12.554 7.534 10.109 1.00 79.62 88 ARG A N 1
ATOM 672 C CA . ARG A 1 88 ? -11.094 7.390 9.986 1.00 79.62 88 ARG A CA 1
ATOM 673 C C . ARG A 1 88 ? -10.508 6.540 11.110 1.00 79.62 88 ARG A C 1
ATOM 675 O O . ARG A 1 88 ? -9.736 5.637 10.826 1.00 79.62 88 ARG A O 1
ATOM 682 N N . SER A 1 89 ? -10.899 6.793 12.359 1.00 82.94 89 SER A N 1
ATOM 683 C CA . SER A 1 89 ? -10.421 6.015 13.507 1.00 82.94 89 SER A CA 1
ATOM 684 C C . SER A 1 89 ? -10.797 4.539 13.386 1.00 82.94 89 SER A C 1
ATOM 686 O O . SER A 1 89 ? -9.940 3.688 13.579 1.00 82.94 89 SER A O 1
ATOM 688 N N . ARG A 1 90 ? -12.030 4.230 12.959 1.00 86.94 90 ARG A N 1
ATOM 689 C CA . ARG A 1 90 ? -12.451 2.842 12.702 1.00 86.94 90 ARG A CA 1
ATOM 690 C C . ARG A 1 90 ? -11.675 2.182 11.566 1.00 86.94 90 ARG A C 1
ATOM 692 O O . ARG A 1 90 ? -11.304 1.020 11.694 1.00 86.94 90 ARG A O 1
ATOM 699 N N . GLY A 1 91 ? -11.428 2.905 10.473 1.00 85.81 91 GLY A N 1
ATOM 700 C CA . GLY A 1 91 ? -10.620 2.397 9.362 1.00 85.81 91 GLY A CA 1
ATOM 701 C C . GLY A 1 91 ? -9.191 2.080 9.805 1.00 85.81 91 GLY A C 1
ATOM 702 O O . GLY A 1 91 ? -8.668 1.016 9.493 1.00 85.81 91 GLY A O 1
ATOM 703 N N . VAL A 1 92 ? -8.589 2.957 10.614 1.00 89.56 92 VAL A N 1
ATOM 704 C CA . VAL A 1 92 ? -7.255 2.752 11.198 1.00 89.56 92 VAL A CA 1
ATOM 705 C C . VAL A 1 92 ? -7.224 1.541 12.131 1.00 89.56 92 VAL A C 1
ATOM 707 O O . VAL A 1 92 ? -6.304 0.741 12.023 1.00 89.56 92 VAL A O 1
ATOM 710 N N . GLU A 1 93 ? -8.209 1.382 13.017 1.00 91.38 93 GLU A N 1
ATOM 711 C CA . GLU A 1 93 ? -8.320 0.221 13.917 1.00 91.38 93 GLU A CA 1
ATOM 712 C C . GLU A 1 93 ? -8.498 -1.091 13.140 1.00 91.38 93 GLU A C 1
ATOM 714 O O . GLU A 1 93 ? -7.866 -2.097 13.455 1.00 91.38 93 GLU A O 1
ATOM 719 N N . THR A 1 94 ? -9.325 -1.070 12.092 1.00 91.50 94 THR A N 1
ATOM 720 C CA . THR A 1 94 ? -9.557 -2.237 11.229 1.00 91.50 94 THR A CA 1
ATOM 721 C C . THR A 1 94 ? -8.277 -2.619 10.494 1.00 91.50 94 THR A C 1
ATOM 723 O O . THR A 1 94 ? -7.880 -3.781 10.508 1.00 91.50 94 THR A O 1
ATOM 726 N N . LEU A 1 95 ? -7.591 -1.636 9.904 1.00 91.62 95 LEU A N 1
ATOM 727 C CA . LEU A 1 95 ? -6.315 -1.857 9.231 1.00 91.62 95 LEU A CA 1
ATOM 728 C C . LEU A 1 95 ? -5.230 -2.344 10.203 1.00 91.62 95 LEU A C 1
ATOM 730 O O . LEU A 1 95 ? -4.417 -3.186 9.834 1.00 91.62 95 LEU A O 1
ATOM 734 N N . ASP A 1 96 ? -5.232 -1.857 11.447 1.00 93.50 96 ASP A N 1
ATOM 735 C CA . ASP A 1 96 ? -4.300 -2.312 12.481 1.00 93.50 96 ASP A CA 1
ATOM 736 C C . ASP A 1 96 ? -4.472 -3.797 12.802 1.00 93.50 96 ASP A C 1
ATOM 738 O O . ASP A 1 96 ? -3.473 -4.504 12.915 1.00 93.50 96 ASP A O 1
ATOM 742 N N . SER A 1 97 ? -5.721 -4.264 12.884 1.00 93.94 97 SER A N 1
ATOM 743 C CA . SER A 1 97 ? -6.045 -5.678 13.090 1.00 93.94 97 SER A CA 1
ATOM 744 C C . SER A 1 97 ? -5.674 -6.539 11.880 1.00 93.94 97 SER A C 1
ATOM 746 O O . SER A 1 97 ? -5.108 -7.612 12.056 1.00 93.94 97 SER A O 1
ATOM 748 N N . LEU A 1 98 ? -5.927 -6.067 10.652 1.00 92.62 98 LEU A N 1
ATOM 749 C CA . LEU A 1 98 ? -5.565 -6.800 9.429 1.00 92.62 98 LEU A CA 1
ATOM 750 C C . LEU A 1 98 ? -4.049 -6.992 9.277 1.00 92.62 98 LEU A C 1
ATOM 752 O O . LEU A 1 98 ? -3.604 -7.984 8.709 1.00 92.62 98 LEU A O 1
ATOM 756 N N . LEU A 1 99 ? -3.253 -6.047 9.780 1.00 92.75 99 LEU A N 1
ATOM 757 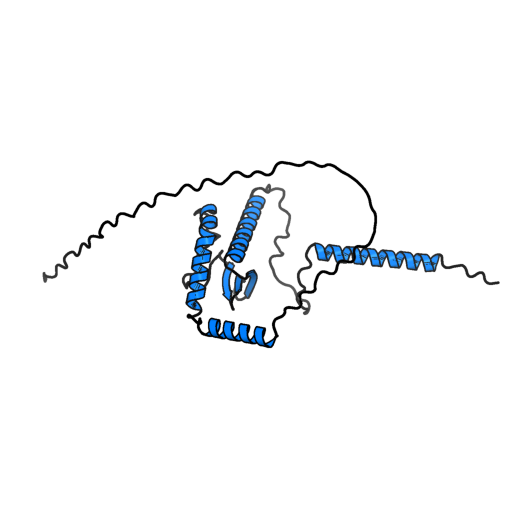C CA . LEU A 1 99 ? -1.791 -6.081 9.700 1.00 92.75 99 LEU A CA 1
ATOM 758 C C . LEU A 1 99 ? -1.125 -6.671 10.954 1.00 92.75 99 LEU A C 1
ATOM 760 O O . LEU A 1 99 ? 0.103 -6.620 11.071 1.00 92.75 99 LEU A O 1
ATOM 764 N N . GLU A 1 100 ? -1.897 -7.221 11.896 1.00 92.81 100 GLU A N 1
ATOM 765 C CA . GLU A 1 100 ? -1.365 -7.835 13.117 1.00 92.81 100 GLU A CA 1
ATOM 766 C C . GLU A 1 100 ? -0.488 -9.054 12.797 1.00 92.81 100 GLU A C 1
ATOM 768 O O . GLU A 1 100 ? 0.641 -9.142 13.289 1.00 92.81 100 GLU A O 1
ATOM 773 N N . ASP A 1 101 ? -0.948 -9.926 11.898 1.00 88.88 101 ASP A N 1
ATOM 774 C CA . ASP A 1 101 ? -0.205 -11.116 11.468 1.00 88.88 101 ASP A CA 1
ATOM 775 C C . ASP A 1 101 ? 1.100 -10.735 10.753 1.00 88.88 101 ASP A C 1
ATOM 777 O O . ASP A 1 101 ? 2.177 -11.225 11.098 1.00 88.88 101 ASP A O 1
ATOM 781 N N . VAL A 1 102 ? 1.041 -9.759 9.837 1.00 88.06 102 VAL A N 1
ATOM 782 C CA . VAL A 1 102 ? 2.222 -9.236 9.120 1.00 88.06 102 VAL A CA 1
ATOM 783 C C . VAL A 1 102 ? 3.254 -8.674 10.104 1.00 88.06 102 VAL A C 1
ATOM 785 O O . VAL A 1 102 ? 4.462 -8.879 9.964 1.00 88.06 102 VAL A O 1
ATOM 788 N N . ARG A 1 103 ? 2.792 -7.979 11.148 1.00 90.88 103 ARG A N 1
ATOM 789 C CA . ARG A 1 103 ? 3.659 -7.446 12.205 1.00 90.88 103 ARG A CA 1
ATOM 790 C C . ARG A 1 103 ? 4.284 -8.556 13.045 1.00 90.88 103 ARG A C 1
ATOM 792 O O . ARG A 1 103 ? 5.449 -8.432 13.428 1.00 90.88 103 ARG A O 1
ATOM 799 N N . ALA A 1 104 ? 3.530 -9.612 13.343 1.00 88.94 104 ALA A N 1
ATOM 800 C CA . ALA A 1 104 ? 4.038 -10.768 14.070 1.00 88.94 104 ALA A CA 1
ATOM 801 C C . ALA A 1 104 ? 5.149 -11.482 13.281 1.00 88.94 104 ALA A C 1
ATOM 803 O O . ALA A 1 104 ? 6.163 -11.863 13.871 1.00 88.94 104 ALA A O 1
ATOM 804 N N . GLU A 1 105 ? 5.008 -11.584 11.957 1.00 87.31 105 GLU A N 1
ATOM 805 C CA . GLU A 1 105 ? 5.998 -12.205 11.068 1.00 87.31 105 GLU A CA 1
ATOM 806 C C . GLU A 1 105 ? 7.303 -11.406 10.941 1.00 87.31 105 GLU A C 1
ATOM 808 O O . GLU A 1 105 ? 8.388 -11.990 10.970 1.00 87.31 105 GLU A O 1
ATOM 813 N N . LEU A 1 106 ? 7.230 -10.072 10.857 1.00 85.12 106 LEU A N 1
ATOM 814 C CA . LEU A 1 106 ? 8.418 -9.205 10.765 1.00 85.12 106 LEU A CA 1
ATOM 815 C C . LEU A 1 106 ? 9.332 -9.295 11.998 1.00 85.12 106 LEU A C 1
ATOM 817 O O . LEU A 1 106 ? 10.540 -9.044 11.920 1.00 85.12 106 LEU A O 1
ATOM 821 N N . GLY A 1 107 ? 8.762 -9.658 13.147 1.00 79.31 107 GLY A N 1
ATOM 822 C CA . GLY A 1 107 ? 9.461 -9.740 14.419 1.00 79.31 107 GLY A CA 1
ATOM 823 C C . GLY A 1 107 ? 9.868 -8.370 14.994 1.00 79.31 107 GLY A C 1
ATOM 824 O O . GLY A 1 107 ? 9.939 -7.353 14.306 1.00 79.31 107 GLY A O 1
ATOM 825 N N . PRO A 1 108 ? 10.205 -8.306 16.294 1.00 76.75 108 PRO A N 1
ATOM 826 C CA . PRO A 1 108 ? 10.432 -7.042 17.008 1.00 76.75 108 PRO A CA 1
ATOM 827 C C . PRO A 1 108 ? 11.744 -6.318 16.645 1.00 76.75 108 PRO A C 1
ATOM 829 O O . PRO A 1 108 ? 12.041 -5.260 17.204 1.00 76.75 108 PRO A O 1
ATOM 832 N N . GLN A 1 109 ? 12.576 -6.893 15.771 1.00 72.62 109 GLN A N 1
ATOM 833 C CA . GLN A 1 109 ? 13.893 -6.345 15.433 1.00 72.62 109 GLN A CA 1
ATOM 834 C C . GLN A 1 109 ? 13.901 -5.499 14.155 1.00 72.62 109 GLN A C 1
ATOM 836 O O . GLN A 1 109 ? 14.818 -4.683 14.002 1.00 72.62 109 GLN A O 1
ATOM 841 N N . ASP A 1 110 ? 12.908 -5.625 13.265 1.00 79.88 110 ASP A N 1
ATOM 842 C CA . ASP A 1 110 ? 12.865 -4.803 12.053 1.00 79.88 110 ASP A CA 1
ATOM 843 C C . ASP A 1 110 ? 12.263 -3.421 12.345 1.00 79.88 110 ASP A C 1
ATOM 845 O O . ASP A 1 110 ? 11.072 -3.171 12.209 1.00 79.88 110 ASP A O 1
ATOM 849 N N . ARG A 1 111 ? 13.126 -2.490 12.765 1.00 81.25 111 ARG A N 1
ATOM 850 C CA . ARG A 1 111 ? 12.751 -1.098 13.075 1.00 81.25 111 ARG A CA 1
ATOM 851 C C . ARG A 1 111 ? 12.391 -0.253 11.850 1.00 81.25 111 ARG A C 1
ATOM 853 O O . ARG A 1 111 ? 12.131 0.938 12.010 1.00 81.25 111 ARG A O 1
ATOM 860 N N . ARG A 1 112 ? 12.488 -0.802 10.637 1.00 82.94 112 ARG A N 1
ATOM 861 C CA . ARG A 1 112 ? 12.279 -0.030 9.404 1.00 82.94 112 ARG A CA 1
ATOM 862 C C . ARG A 1 112 ? 10.800 0.081 9.065 1.00 82.94 112 ARG A C 1
ATOM 864 O O . ARG A 1 112 ? 10.380 1.124 8.574 1.00 82.94 112 ARG A O 1
ATOM 871 N N . PHE A 1 113 ? 10.034 -0.955 9.386 1.00 88.25 113 PHE A N 1
ATOM 872 C CA . PHE A 1 113 ? 8.585 -0.935 9.297 1.00 88.25 113 PHE A CA 1
ATOM 873 C C . PHE A 1 113 ? 8.014 -0.510 10.647 1.00 88.25 113 PHE A C 1
ATOM 875 O O . PHE A 1 113 ? 8.391 -1.031 11.696 1.00 88.25 113 PHE A O 1
ATOM 882 N N . LEU A 1 114 ? 7.147 0.497 10.625 1.00 88.50 114 LEU A N 1
ATOM 883 C CA . LEU A 1 114 ? 6.504 1.010 11.828 1.00 88.50 114 LEU A CA 1
ATOM 884 C C . LEU A 1 114 ? 5.153 0.335 12.078 1.00 88.50 114 LEU A C 1
ATOM 886 O O . LEU A 1 114 ? 4.782 0.269 13.247 1.00 88.50 114 LEU A O 1
ATOM 890 N N . LEU A 1 115 ? 4.473 -0.133 11.014 1.00 90.44 115 LEU A N 1
ATOM 891 C CA . LEU A 1 115 ? 3.149 -0.787 10.987 1.00 90.44 115 LEU A CA 1
ATOM 892 C C . LEU A 1 115 ? 2.297 -0.479 12.222 1.00 90.44 115 LEU A C 1
ATOM 894 O O . LEU A 1 115 ? 2.064 -1.342 13.069 1.00 90.44 115 LEU A O 1
ATOM 898 N N . ARG A 1 116 ? 1.912 0.790 12.369 1.00 93.56 116 ARG A N 1
ATOM 899 C CA . ARG A 1 116 ? 1.179 1.256 13.548 1.00 93.56 116 ARG A CA 1
ATOM 900 C C . ARG A 1 116 ? 0.320 2.474 13.244 1.00 93.56 116 ARG A C 1
ATOM 902 O O . ARG A 1 116 ? 0.697 3.289 12.397 1.00 93.56 116 ARG A O 1
ATOM 909 N N . PRO A 1 117 ? -0.763 2.694 13.999 1.00 93.50 117 PRO A N 1
ATOM 910 C CA . PRO A 1 117 ? -1.491 3.951 13.949 1.00 93.50 117 PRO A CA 1
ATOM 911 C C . PRO A 1 117 ? -0.589 5.139 14.319 1.00 93.50 117 PRO A C 1
ATOM 913 O O . PRO A 1 117 ? 0.266 5.065 15.207 1.00 93.50 117 PRO A O 1
ATOM 916 N N . SER A 1 118 ? -0.796 6.263 13.636 1.00 92.12 118 SER A N 1
ATOM 917 C CA . SER A 1 118 ? -0.200 7.547 14.003 1.00 92.12 118 SER A CA 1
ATOM 918 C C . SER A 1 118 ? -0.708 8.004 15.378 1.00 92.12 118 SER A C 1
ATOM 920 O O . SER A 1 118 ? -1.812 7.658 15.794 1.00 92.12 118 SER A O 1
ATOM 922 N N . ALA A 1 119 ? 0.077 8.820 16.086 1.00 86.94 119 ALA A N 1
ATOM 923 C CA . ALA A 1 119 ? -0.267 9.315 17.425 1.00 86.94 119 ALA A CA 1
ATOM 924 C C . ALA A 1 119 ? -1.565 10.144 17.462 1.00 86.94 119 ALA A C 1
ATOM 926 O O . ALA A 1 119 ? -2.219 10.228 18.498 1.00 86.94 119 ALA A O 1
ATOM 927 N N . ASP A 1 120 ? -1.931 10.758 16.339 1.00 83.19 120 ASP A N 1
ATOM 928 C CA . ASP A 1 120 ? -3.181 11.499 16.165 1.00 83.19 120 ASP A CA 1
ATOM 929 C C . ASP A 1 120 ? -4.362 10.610 15.726 1.00 83.19 120 ASP A C 1
ATOM 931 O O . ASP A 1 120 ? -5.479 11.106 15.586 1.00 83.19 120 ASP A O 1
ATOM 935 N N . GLY A 1 121 ? -4.121 9.317 15.477 1.00 82.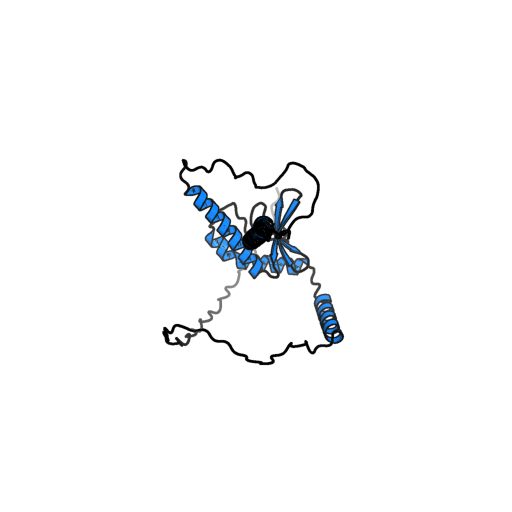88 121 GLY A N 1
ATOM 936 C CA . GLY A 1 121 ? -5.113 8.349 15.008 1.00 82.88 121 GLY A CA 1
ATOM 937 C C . GLY A 1 121 ? -5.673 8.641 13.614 1.00 82.88 121 GLY A C 1
ATOM 938 O O . GLY A 1 121 ? -6.694 8.068 13.242 1.00 82.88 121 GLY A O 1
ATOM 939 N N . SER A 1 122 ? -5.059 9.552 12.848 1.00 84.00 122 SER A N 1
ATOM 940 C CA . SER A 1 122 ? -5.601 9.995 11.554 1.00 84.00 122 SER A CA 1
ATOM 941 C C . SER A 1 122 ? -5.023 9.244 10.352 1.00 84.00 122 SER A C 1
ATOM 943 O O . SER A 1 122 ? -5.578 9.322 9.251 1.00 84.00 122 SER A O 1
ATOM 945 N N . ARG A 1 123 ? -3.907 8.537 10.559 1.00 91.19 123 ARG A N 1
ATOM 946 C CA . ARG A 1 123 ? -3.147 7.807 9.538 1.00 91.19 123 ARG A CA 1
ATOM 947 C C . ARG A 1 123 ? -2.633 6.492 10.097 1.00 91.19 123 ARG A C 1
ATOM 949 O O . ARG A 1 123 ? -2.432 6.372 11.307 1.00 91.19 123 ARG A O 1
ATOM 956 N N . TYR A 1 124 ? -2.328 5.567 9.200 1.00 93.25 124 TYR A N 1
ATOM 957 C CA . TYR A 1 124 ? -1.572 4.362 9.521 1.00 93.25 124 TYR A CA 1
ATOM 958 C C . TYR A 1 124 ? -0.147 4.493 8.982 1.00 93.25 124 TYR A C 1
ATOM 960 O O . TYR A 1 124 ? 0.035 4.754 7.798 1.00 93.25 124 TYR A O 1
ATOM 968 N N . LEU A 1 125 ? 0.868 4.371 9.830 1.00 94.19 125 LEU A N 1
ATOM 969 C CA . LEU A 1 125 ? 2.270 4.481 9.430 1.00 94.19 125 LEU A CA 1
ATOM 970 C C . LEU A 1 125 ? 2.783 3.107 9.008 1.00 94.19 125 LEU A C 1
ATOM 972 O O . LEU A 1 125 ? 2.746 2.171 9.808 1.00 94.19 125 LEU A O 1
ATOM 976 N N . VAL A 1 126 ? 3.284 3.000 7.779 1.00 91.62 126 VAL A N 1
ATOM 977 C CA . VAL A 1 126 ? 3.840 1.751 7.242 1.00 91.62 126 VAL A CA 1
ATOM 978 C C . VAL A 1 126 ? 5.342 1.702 7.493 1.00 91.62 126 VAL A C 1
ATOM 980 O O . VAL A 1 126 ? 5.842 0.766 8.116 1.00 91.62 126 VAL A O 1
ATOM 983 N N . ASP A 1 127 ? 6.049 2.758 7.103 1.00 92.56 127 ASP A N 1
ATOM 984 C CA . ASP A 1 127 ? 7.484 2.935 7.321 1.00 92.56 127 ASP A CA 1
ATOM 985 C C . ASP A 1 127 ? 7.798 4.408 7.678 1.00 92.56 127 ASP A C 1
ATOM 987 O O . ASP A 1 127 ? 6.911 5.163 8.084 1.00 92.56 127 ASP A O 1
ATOM 991 N N . ALA A 1 128 ? 9.068 4.819 7.606 1.00 87.81 128 ALA A N 1
ATOM 992 C CA . ALA A 1 128 ? 9.495 6.183 7.930 1.00 87.81 128 ALA A CA 1
ATOM 993 C C . ALA A 1 128 ? 8.995 7.268 6.952 1.00 87.81 128 ALA A C 1
ATOM 995 O O . ALA A 1 128 ? 8.964 8.441 7.322 1.00 87.81 128 ALA A O 1
ATOM 996 N N . VAL A 1 129 ? 8.657 6.895 5.719 1.00 89.25 129 VAL A N 1
ATOM 997 C CA . VAL A 1 129 ? 8.222 7.782 4.632 1.00 89.25 129 VAL A CA 1
ATOM 998 C C . VAL A 1 129 ? 6.853 7.401 4.068 1.00 89.25 129 VAL A C 1
ATOM 1000 O O . VAL A 1 129 ? 6.257 8.210 3.375 1.00 89.25 129 VAL A O 1
ATOM 1003 N N . THR A 1 130 ? 6.318 6.221 4.362 1.00 92.62 130 THR A N 1
ATOM 1004 C CA . THR A 1 130 ? 5.067 5.720 3.792 1.00 92.62 130 THR A CA 1
ATOM 1005 C C . THR A 1 130 ? 3.965 5.668 4.846 1.00 92.62 130 THR A C 1
ATOM 1007 O O . THR A 1 130 ? 4.140 5.106 5.933 1.00 92.62 130 THR A O 1
ATOM 1010 N N . ALA A 1 131 ? 2.798 6.215 4.509 1.00 94.62 131 ALA A N 1
ATOM 1011 C CA . ALA A 1 131 ? 1.618 6.227 5.366 1.00 94.62 131 ALA A CA 1
ATOM 1012 C C . ALA A 1 131 ? 0.324 5.998 4.574 1.00 94.62 131 ALA A C 1
ATOM 1014 O O . ALA A 1 131 ? 0.246 6.283 3.382 1.00 94.62 131 ALA A O 1
ATOM 1015 N N . VAL A 1 132 ? -0.710 5.524 5.262 1.00 94.31 132 VAL A N 1
ATOM 1016 C CA . VAL A 1 132 ? -2.067 5.336 4.744 1.00 94.31 132 VAL A CA 1
ATOM 1017 C C . VAL A 1 132 ? -2.970 6.445 5.256 1.00 94.31 132 VAL A C 1
ATOM 1019 O O . VAL A 1 132 ? -2.970 6.763 6.452 1.00 94.31 132 VAL A O 1
ATOM 1022 N N . ARG A 1 133 ? -3.764 7.026 4.357 1.00 93.25 133 ARG A N 1
ATOM 1023 C CA . ARG A 1 133 ? -4.690 8.123 4.643 1.00 93.25 133 ARG A CA 1
ATOM 1024 C C . ARG A 1 133 ? -6.066 7.842 4.056 1.00 93.25 133 ARG A C 1
ATOM 1026 O O . ARG A 1 133 ? -6.192 7.368 2.936 1.00 93.25 133 ARG A O 1
ATOM 1033 N N . TRP A 1 134 ? -7.100 8.233 4.793 1.00 91.19 134 TRP A N 1
ATOM 1034 C CA . TRP A 1 134 ? -8.485 8.192 4.328 1.00 91.19 134 TRP A CA 1
ATOM 1035 C C . TRP A 1 134 ? -8.862 9.555 3.748 1.00 91.19 134 TRP A C 1
ATOM 1037 O O . TRP A 1 134 ? -8.984 10.546 4.485 1.00 91.19 134 TRP A O 1
ATOM 1047 N N . GLN A 1 135 ? -9.047 9.606 2.432 1.00 87.25 135 GLN A N 1
ATOM 1048 C CA . GLN A 1 135 ? -9.351 10.819 1.681 1.00 87.25 135 GLN A CA 1
ATOM 1049 C C . GLN A 1 135 ? -10.590 10.611 0.811 1.00 87.25 135 GLN A C 1
ATOM 1051 O O . GLN A 1 135 ? -10.611 9.735 -0.043 1.00 87.25 135 GLN A O 1
ATOM 1056 N N . ASP A 1 136 ? -11.620 11.433 1.025 1.00 84.12 136 ASP A N 1
ATOM 1057 C CA . ASP A 1 136 ? -12.814 11.510 0.168 1.00 84.12 136 ASP A CA 1
ATOM 1058 C C . ASP A 1 136 ? -13.476 10.148 -0.139 1.00 84.12 136 ASP A C 1
ATOM 1060 O O . ASP A 1 136 ? -13.930 9.893 -1.253 1.00 84.12 136 ASP A O 1
ATOM 1064 N N . GLY A 1 137 ? -13.525 9.260 0.863 1.00 81.50 137 GLY A N 1
ATOM 1065 C CA . GLY A 1 137 ? -14.103 7.916 0.733 1.00 81.50 137 GLY A CA 1
ATOM 1066 C C . GLY A 1 137 ? -13.189 6.889 0.057 1.00 81.50 137 GLY A C 1
ATOM 1067 O O . GLY A 1 137 ? -13.659 5.818 -0.304 1.00 81.50 137 GLY A O 1
ATOM 1068 N N . ARG A 1 138 ? -11.906 7.211 -0.124 1.00 87.75 138 ARG A N 1
ATOM 1069 C CA . ARG A 1 138 ? -10.857 6.303 -0.595 1.00 87.75 138 ARG A CA 1
ATOM 1070 C C . ARG A 1 138 ? -9.783 6.134 0.461 1.00 87.75 138 ARG A C 1
ATOM 1072 O O . ARG A 1 138 ? -9.590 7.010 1.312 1.00 87.75 138 ARG A O 1
ATOM 1079 N N . ILE A 1 139 ? -9.045 5.040 0.345 1.00 91.12 139 ILE A N 1
ATOM 1080 C CA . ILE A 1 139 ? -7.868 4.775 1.157 1.00 91.12 139 ILE A CA 1
ATOM 1081 C C . ILE A 1 139 ? -6.639 4.905 0.269 1.00 91.12 139 ILE A C 1
ATOM 1083 O O . ILE A 1 139 ? -6.555 4.302 -0.796 1.00 91.12 139 ILE A O 1
ATOM 1087 N N . VAL A 1 140 ? -5.702 5.753 0.672 1.00 93.81 140 VAL A N 1
ATOM 1088 C CA . VAL A 1 140 ? -4.557 6.137 -0.148 1.00 93.81 140 VAL A CA 1
ATOM 1089 C C . VAL A 1 140 ? -3.281 5.784 0.594 1.00 93.81 140 VAL A C 1
ATOM 1091 O O . VAL A 1 140 ? -3.073 6.245 1.715 1.00 93.81 140 VAL A O 1
ATOM 1094 N N . LEU A 1 141 ? -2.426 4.988 -0.042 1.00 93.31 141 LEU A N 1
ATOM 1095 C CA . LEU A 1 141 ? -1.053 4.762 0.389 1.00 93.31 141 LEU A CA 1
ATOM 1096 C C . LEU A 1 141 ? -0.167 5.823 -0.259 1.00 93.31 141 LEU A C 1
ATOM 1098 O O . LEU A 1 141 ? -0.101 5.935 -1.486 1.00 93.31 141 LEU A O 1
ATOM 1102 N N . CYS A 1 142 ? 0.517 6.602 0.561 1.00 94.31 142 CYS A N 1
ATOM 1103 C CA . CYS A 1 142 ? 1.284 7.764 0.139 1.00 94.31 142 CYS A CA 1
ATOM 1104 C C . CYS A 1 142 ? 2.701 7.730 0.708 1.00 94.31 142 CYS A C 1
ATOM 1106 O O . CYS A 1 142 ? 2.912 7.383 1.866 1.00 94.31 142 CYS A O 1
ATOM 1108 N N . GLU A 1 143 ? 3.659 8.121 -0.127 1.00 93.06 143 GLU A N 1
ATOM 1109 C CA . GLU A 1 143 ? 5.060 8.338 0.214 1.00 93.06 143 GLU A CA 1
ATOM 1110 C C . GLU A 1 143 ? 5.294 9.842 0.438 1.00 93.06 143 GLU A C 1
ATOM 1112 O O . GLU A 1 143 ? 5.146 10.665 -0.472 1.00 93.06 143 GLU A O 1
ATOM 1117 N N . GLU A 1 144 ? 5.668 10.211 1.654 1.00 87.94 144 GLU A N 1
ATOM 1118 C CA . GLU A 1 144 ? 6.041 11.553 2.074 1.00 87.94 144 GLU A CA 1
ATOM 1119 C C . GLU A 1 144 ? 7.535 11.790 1.794 1.00 87.94 144 GLU A C 1
ATOM 1121 O O . GLU A 1 144 ? 8.425 11.309 2.496 1.00 87.94 144 GLU A O 1
ATOM 1126 N N . ARG A 1 145 ? 7.834 12.581 0.759 1.00 87.62 145 ARG A N 1
ATOM 1127 C CA . ARG A 1 145 ? 9.187 13.052 0.432 1.00 87.62 145 ARG A CA 1
ATOM 1128 C C . ARG A 1 145 ? 9.308 14.539 0.730 1.00 87.62 145 ARG A C 1
ATOM 1130 O O . ARG A 1 145 ? 9.161 15.393 -0.151 1.00 87.62 145 ARG A O 1
ATOM 1137 N N . GLY A 1 146 ? 9.585 14.853 1.993 1.00 83.62 146 GLY A N 1
ATOM 1138 C CA . GLY A 1 146 ? 9.739 16.228 2.467 1.00 83.62 146 GLY A CA 1
ATOM 1139 C C . GLY A 1 146 ? 8.432 17.014 2.345 1.00 83.62 146 GLY A C 1
ATOM 1140 O O . GLY A 1 146 ? 7.472 16.724 3.046 1.00 83.62 146 GLY A O 1
ATOM 1141 N N . ALA A 1 147 ? 8.394 18.016 1.462 1.00 81.19 147 ALA A N 1
ATOM 1142 C CA . ALA A 1 147 ? 7.183 18.800 1.189 1.00 81.19 147 ALA A CA 1
ATOM 1143 C C . ALA A 1 147 ? 6.294 18.194 0.088 1.00 81.19 147 ALA A C 1
ATOM 1145 O O . ALA A 1 147 ? 5.192 18.686 -0.149 1.00 81.19 147 ALA A O 1
ATOM 1146 N N . SER A 1 148 ? 6.787 17.173 -0.617 1.00 81.69 148 SER A N 1
ATOM 1147 C CA . SER A 1 148 ? 6.045 16.498 -1.678 1.00 81.69 148 SER A CA 1
ATOM 1148 C C . SER A 1 148 ? 5.460 15.188 -1.174 1.00 81.69 148 SER A C 1
ATOM 1150 O O . SER A 1 148 ? 6.145 14.401 -0.528 1.00 81.69 148 SER A O 1
ATOM 1152 N N . GLU A 1 149 ? 4.194 14.962 -1.493 1.00 88.12 149 GLU A N 1
ATOM 1153 C CA . GLU A 1 149 ? 3.491 13.714 -1.230 1.00 88.12 149 GLU A CA 1
ATOM 1154 C C . GLU A 1 149 ? 3.262 13.020 -2.570 1.00 88.12 149 GLU A C 1
ATOM 1156 O O . GLU A 1 149 ? 2.777 13.633 -3.528 1.00 88.12 149 GLU A O 1
ATOM 1161 N N . ARG A 1 150 ? 3.646 11.748 -2.656 1.00 91.19 150 ARG A N 1
ATOM 1162 C CA . ARG A 1 150 ? 3.405 10.913 -3.827 1.00 91.19 150 ARG A CA 1
ATOM 1163 C C . ARG A 1 150 ? 2.425 9.816 -3.455 1.00 91.19 150 ARG A C 1
ATOM 1165 O O . ARG A 1 150 ? 2.717 8.984 -2.608 1.00 91.19 150 ARG A O 1
ATOM 1172 N N . ILE A 1 151 ? 1.298 9.770 -4.150 1.00 92.25 151 ILE A N 1
ATOM 1173 C CA . ILE A 1 151 ? 0.363 8.652 -4.043 1.00 92.25 151 ILE A CA 1
ATOM 1174 C C . ILE A 1 151 ? 0.990 7.433 -4.725 1.00 92.25 151 ILE A C 1
ATOM 1176 O O . ILE A 1 151 ? 1.373 7.500 -5.898 1.00 92.25 151 ILE A O 1
ATOM 1180 N N . LEU A 1 152 ? 1.131 6.345 -3.973 1.00 90.69 152 LEU A N 1
ATOM 1181 C CA . LEU A 1 152 ? 1.614 5.061 -4.466 1.00 90.69 152 LEU A CA 1
ATOM 1182 C C . LEU A 1 152 ? 0.444 4.217 -4.970 1.00 90.69 152 LEU A C 1
ATOM 1184 O O . LEU A 1 152 ? 0.491 3.723 -6.095 1.00 90.69 152 LEU A O 1
ATOM 1188 N N . ILE A 1 153 ? -0.593 4.066 -4.140 1.00 92.50 153 ILE A N 1
ATOM 1189 C CA . ILE A 1 153 ? -1.734 3.174 -4.378 1.00 92.50 153 ILE A CA 1
ATOM 1190 C C . ILE A 1 153 ? -3.011 3.842 -3.853 1.00 92.50 153 ILE A C 1
ATOM 1192 O O . ILE A 1 153 ? -2.996 4.488 -2.806 1.00 92.50 153 ILE A O 1
ATOM 1196 N N . GLU A 1 154 ? -4.112 3.681 -4.586 1.00 93.31 154 GLU A N 1
ATOM 1197 C CA . GLU A 1 154 ? -5.462 4.046 -4.148 1.00 93.31 154 GLU A CA 1
ATOM 1198 C C . GLU A 1 154 ? -6.314 2.776 -4.080 1.00 93.31 154 GLU A C 1
ATOM 1200 O O . GLU A 1 154 ? -6.383 2.035 -5.060 1.00 93.31 154 GLU A O 1
ATOM 1205 N N . ALA A 1 155 ? -6.976 2.558 -2.947 1.00 91.69 155 ALA A N 1
ATOM 1206 C CA . ALA A 1 155 ? -7.870 1.437 -2.691 1.00 91.69 155 ALA A CA 1
ATOM 1207 C C . ALA A 1 155 ? -9.269 1.924 -2.286 1.00 91.69 155 ALA A C 1
ATOM 1209 O O . ALA A 1 155 ? -9.452 3.049 -1.798 1.00 91.69 155 ALA A O 1
ATOM 1210 N N . GLY A 1 156 ? -10.263 1.068 -2.528 1.00 89.62 156 GLY A N 1
ATOM 1211 C CA . GLY A 1 156 ? -11.657 1.324 -2.166 1.00 89.62 156 GLY A CA 1
ATOM 1212 C C . GLY A 1 156 ? -11.989 0.954 -0.722 1.00 89.62 156 GLY A C 1
ATOM 1213 O O . GLY A 1 156 ? -12.907 1.546 -0.157 1.00 89.62 156 GLY A O 1
ATOM 1214 N N . ASP A 1 157 ? -11.247 0.016 -0.134 1.00 91.75 157 ASP A N 1
ATOM 1215 C CA . ASP A 1 157 ? -11.509 -0.541 1.190 1.00 91.75 157 ASP A CA 1
ATOM 1216 C C . ASP A 1 157 ? -10.222 -0.953 1.935 1.00 91.75 157 ASP A C 1
ATOM 1218 O O . ASP A 1 157 ? -9.104 -0.894 1.409 1.00 91.75 157 ASP A O 1
ATOM 1222 N N . GLU A 1 158 ? -10.382 -1.267 3.224 1.00 92.50 158 GLU A N 1
ATOM 1223 C CA . GLU A 1 158 ? -9.296 -1.644 4.131 1.00 92.50 158 GLU A CA 1
ATOM 1224 C C . GLU A 1 158 ? -8.612 -2.987 3.785 1.00 92.50 158 GLU A C 1
ATOM 1226 O O . GLU A 1 158 ? -7.397 -3.078 3.966 1.00 92.50 158 GLU A O 1
ATOM 1231 N N . PRO A 1 159 ? -9.309 -4.029 3.290 1.00 91.81 159 PRO A N 1
ATOM 1232 C CA . PRO A 1 159 ? -8.658 -5.263 2.846 1.00 91.81 159 PRO A CA 1
ATOM 1233 C C . PRO A 1 159 ? -7.713 -5.060 1.656 1.00 91.81 159 PRO A C 1
ATOM 1235 O O . PRO A 1 159 ? -6.566 -5.504 1.723 1.00 91.81 159 PRO A O 1
ATOM 1238 N N . ASP A 1 160 ? -8.143 -4.334 0.617 1.00 91.25 160 ASP A N 1
ATOM 1239 C CA . ASP A 1 160 ? -7.326 -4.097 -0.579 1.00 91.25 160 ASP A CA 1
ATOM 1240 C C . ASP A 1 160 ? -6.041 -3.323 -0.234 1.00 91.25 160 ASP A C 1
ATOM 1242 O O . ASP A 1 160 ? -4.955 -3.611 -0.748 1.00 91.25 160 ASP A O 1
ATOM 1246 N N . ILE A 1 161 ? -6.135 -2.326 0.660 1.00 93.12 161 ILE A N 1
ATOM 1247 C CA . ILE A 1 161 ? -4.949 -1.567 1.081 1.00 93.12 161 ILE A CA 1
ATOM 1248 C C . ILE A 1 161 ? -4.021 -2.408 1.966 1.00 93.12 161 ILE A C 1
ATOM 1250 O O . ILE A 1 161 ? -2.806 -2.222 1.904 1.00 93.12 161 ILE A O 1
ATOM 1254 N N . ALA A 1 162 ? -4.559 -3.322 2.781 1.00 91.06 162 ALA A N 1
ATOM 1255 C CA . ALA A 1 162 ? -3.755 -4.213 3.612 1.00 91.06 162 ALA A CA 1
ATOM 1256 C C . ALA A 1 162 ? -2.937 -5.182 2.747 1.00 91.06 162 ALA A C 1
ATOM 1258 O O . ALA A 1 162 ? -1.736 -5.323 2.973 1.00 91.06 162 ALA A O 1
ATOM 1259 N N . GLU A 1 163 ? -3.548 -5.778 1.718 1.00 89.88 163 GLU A N 1
ATOM 1260 C CA . GLU A 1 163 ? -2.850 -6.616 0.732 1.00 89.88 163 GLU A CA 1
ATOM 1261 C C . GLU A 1 163 ? -1.731 -5.830 0.034 1.00 89.88 163 GLU A C 1
ATOM 1263 O O . GLU A 1 163 ? -0.581 -6.265 0.009 1.00 89.88 163 GLU A O 1
ATOM 1268 N N . ALA A 1 164 ? -2.026 -4.608 -0.416 1.00 88.00 164 ALA A N 1
ATOM 1269 C CA . ALA A 1 164 ? -1.040 -3.735 -1.044 1.00 88.00 164 ALA A CA 1
ATOM 1270 C C . ALA A 1 164 ? 0.153 -3.386 -0.128 1.00 88.00 164 ALA A C 1
ATOM 1272 O O . ALA A 1 164 ? 1.290 -3.269 -0.595 1.00 88.00 164 ALA A O 1
ATOM 1273 N N . ILE A 1 165 ? -0.086 -3.203 1.175 1.00 88.75 165 ILE A N 1
ATOM 1274 C CA . ILE A 1 165 ? 0.974 -2.976 2.169 1.00 88.75 165 ILE A CA 1
ATOM 1275 C C . ILE A 1 165 ? 1.808 -4.243 2.354 1.00 88.75 165 ILE A C 1
ATOM 1277 O O . ILE A 1 165 ? 3.035 -4.155 2.375 1.00 88.75 165 ILE A O 1
ATOM 1281 N N . THR A 1 166 ? 1.166 -5.408 2.453 1.00 87.94 166 THR A N 1
ATOM 1282 C CA . THR A 1 166 ? 1.844 -6.705 2.566 1.00 87.94 166 THR A CA 1
ATOM 1283 C C . THR A 1 166 ? 2.762 -6.955 1.374 1.00 87.94 166 THR A C 1
ATOM 1285 O O . THR A 1 166 ? 3.937 -7.264 1.570 1.00 87.94 166 THR A O 1
ATOM 1288 N N . ASP A 1 167 ? 2.280 -6.728 0.152 1.00 86.81 167 ASP A N 1
ATOM 1289 C CA . ASP A 1 167 ? 3.075 -6.855 -1.074 1.00 86.81 167 ASP A CA 1
ATOM 1290 C C . ASP A 1 167 ? 4.277 -5.906 -1.087 1.00 86.81 167 ASP A C 1
ATOM 1292 O O . ASP A 1 167 ? 5.387 -6.290 -1.470 1.00 86.81 167 ASP A O 1
ATOM 1296 N N . LEU A 1 168 ? 4.081 -4.663 -0.637 1.00 85.81 168 LEU A N 1
ATOM 1297 C CA . LEU A 1 168 ? 5.154 -3.676 -0.541 1.00 85.81 168 LEU A CA 1
ATOM 1298 C C . LEU A 1 168 ? 6.232 -4.116 0.4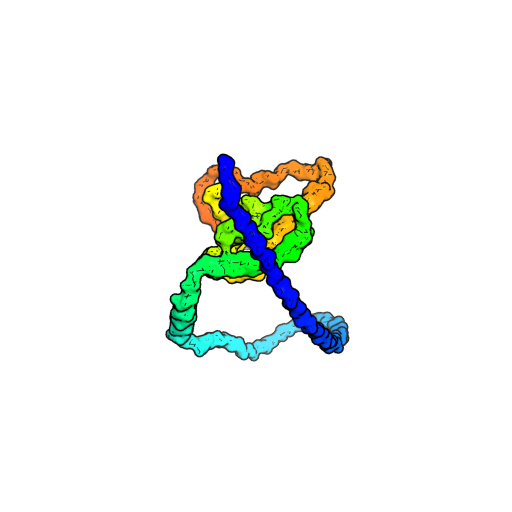59 1.00 85.81 168 LEU A C 1
ATOM 1300 O O . LEU A 1 168 ? 7.424 -4.049 0.149 1.00 85.81 168 LEU A O 1
ATOM 1304 N N . VAL A 1 169 ? 5.823 -4.591 1.638 1.00 85.06 169 VAL A N 1
ATOM 1305 C CA . VAL A 1 169 ? 6.734 -5.097 2.675 1.00 85.06 169 VAL A CA 1
ATOM 1306 C C . VAL A 1 169 ? 7.480 -6.335 2.174 1.00 85.06 169 VAL A C 1
ATOM 1308 O O . VAL A 1 169 ? 8.707 -6.392 2.276 1.00 85.06 169 VAL A O 1
ATOM 1311 N N . ALA A 1 170 ? 6.772 -7.299 1.583 1.00 85.19 170 ALA A N 1
ATOM 1312 C CA . ALA A 1 170 ? 7.356 -8.521 1.039 1.00 85.19 170 ALA A CA 1
ATOM 1313 C C . ALA A 1 170 ? 8.372 -8.220 -0.074 1.00 85.19 170 ALA A C 1
ATOM 1315 O O . ALA A 1 170 ? 9.475 -8.774 -0.078 1.00 85.19 170 ALA A O 1
ATOM 1316 N N . GLY A 1 171 ? 8.043 -7.298 -0.983 1.00 82.06 171 GLY A N 1
ATOM 1317 C CA . GLY A 1 171 ? 8.940 -6.862 -2.050 1.00 82.06 171 GLY A CA 1
ATOM 1318 C C . GLY A 1 171 ? 10.240 -6.252 -1.52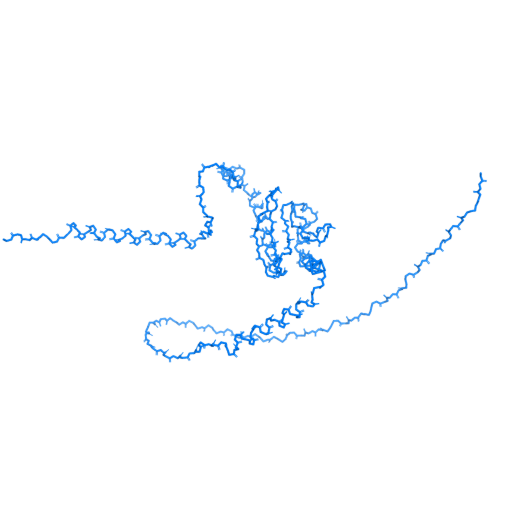2 1.00 82.06 171 GLY A C 1
ATOM 1319 O O . GLY A 1 171 ? 11.322 -6.584 -2.010 1.00 82.06 171 GLY A O 1
ATOM 1320 N N . ASP A 1 172 ? 10.162 -5.407 -0.493 1.00 84.75 172 ASP A N 1
ATOM 1321 C CA . ASP A 1 172 ? 11.348 -4.806 0.126 1.00 84.75 172 ASP A CA 1
ATOM 1322 C C . ASP A 1 172 ? 12.177 -5.840 0.916 1.00 84.75 172 ASP A C 1
ATOM 1324 O O . ASP A 1 172 ? 13.408 -5.848 0.836 1.00 84.75 172 ASP A O 1
ATOM 1328 N N . LEU A 1 173 ? 11.537 -6.784 1.615 1.00 81.44 173 LEU A N 1
ATOM 1329 C CA . LEU A 1 173 ? 12.239 -7.897 2.267 1.00 81.44 173 LEU A CA 1
ATOM 1330 C C . LEU A 1 173 ? 13.009 -8.763 1.261 1.00 81.44 173 LEU A C 1
ATOM 1332 O O . LEU A 1 173 ? 14.198 -9.021 1.469 1.00 81.44 173 LEU A O 1
ATOM 1336 N N . LEU A 1 174 ? 12.376 -9.144 0.149 1.00 81.25 174 LEU A N 1
ATOM 1337 C CA . LEU A 1 174 ? 13.011 -9.925 -0.917 1.00 81.25 174 LEU A CA 1
ATOM 1338 C C . LEU A 1 174 ? 14.165 -9.164 -1.573 1.00 81.25 174 LEU A C 1
ATOM 1340 O O . LEU A 1 174 ? 15.240 -9.728 -1.796 1.00 81.25 174 LEU A O 1
ATOM 1344 N N . ALA A 1 175 ? 13.987 -7.869 -1.847 1.00 75.06 175 ALA A N 1
ATOM 1345 C CA . ALA A 1 175 ? 15.052 -7.036 -2.393 1.00 75.06 175 ALA A CA 1
ATOM 1346 C C . ALA A 1 175 ? 16.272 -7.014 -1.457 1.00 75.06 175 ALA A C 1
ATOM 1348 O O . ALA A 1 175 ? 17.410 -7.158 -1.904 1.00 75.06 175 ALA A O 1
ATOM 1349 N N . ARG A 1 176 ? 16.060 -6.924 -0.143 1.00 80.56 176 ARG A N 1
ATOM 1350 C CA . ARG A 1 176 ? 17.150 -6.961 0.844 1.00 80.56 176 ARG A CA 1
ATOM 1351 C C . ARG A 1 176 ? 17.811 -8.329 0.942 1.00 80.56 176 ARG A C 1
ATOM 1353 O O . ARG A 1 176 ? 19.034 -8.396 1.067 1.00 80.56 176 ARG A O 1
ATOM 1360 N N . GLU A 1 177 ? 17.030 -9.401 0.905 1.00 80.12 177 GLU A N 1
ATOM 1361 C CA . GLU A 1 177 ? 17.567 -10.760 0.905 1.00 80.12 177 GLU A CA 1
ATOM 1362 C C . GLU A 1 177 ? 18.442 -10.990 -0.329 1.00 80.12 177 GLU A C 1
ATOM 1364 O O . GLU A 1 177 ? 19.588 -11.420 -0.194 1.00 80.12 177 GLU A O 1
ATOM 1369 N N . SER A 1 178 ? 17.967 -10.584 -1.510 1.00 78.50 178 SER A N 1
ATOM 1370 C CA . SER A 1 178 ? 18.750 -10.657 -2.747 1.00 78.50 178 SER A CA 1
ATOM 1371 C C . SER A 1 178 ? 20.034 -9.821 -2.678 1.00 78.50 178 SER A C 1
ATOM 1373 O O . SER A 1 178 ? 21.099 -10.303 -3.063 1.00 78.50 178 SER A O 1
ATOM 1375 N N . ALA A 1 179 ? 19.978 -8.615 -2.101 1.00 82.00 179 ALA A N 1
ATOM 1376 C CA . ALA A 1 179 ? 21.145 -7.751 -1.932 1.00 82.00 179 ALA A CA 1
ATOM 1377 C C . ALA A 1 179 ? 22.167 -8.332 -0.942 1.00 82.00 179 ALA A C 1
ATOM 1379 O O . ALA A 1 179 ? 23.364 -8.087 -1.071 1.00 82.00 179 ALA A O 1
ATOM 1380 N N . ARG A 1 180 ? 21.711 -9.110 0.047 1.00 81.06 180 ARG A N 1
ATOM 1381 C CA . ARG A 1 180 ? 22.575 -9.812 1.003 1.00 81.06 180 ARG A CA 1
ATOM 1382 C C . ARG A 1 180 ? 23.180 -11.089 0.420 1.00 81.06 180 ARG A C 1
ATOM 1384 O O . ARG A 1 180 ? 24.283 -11.460 0.814 1.00 81.06 180 ARG A O 1
ATOM 1391 N N . ALA A 1 181 ? 22.452 -11.769 -0.462 1.00 81.69 181 ALA A N 1
ATOM 1392 C CA . ALA A 1 181 ? 22.893 -12.994 -1.123 1.00 81.69 181 ALA A CA 1
ATOM 1393 C C . ALA A 1 181 ? 23.871 -12.731 -2.282 1.00 81.69 181 ALA A C 1
ATOM 1395 O O . ALA A 1 181 ? 24.633 -13.628 -2.643 1.00 81.69 181 ALA A O 1
ATOM 1396 N N . ALA A 1 182 ? 23.870 -11.521 -2.849 1.00 75.12 182 ALA A N 1
ATOM 1397 C CA . ALA A 1 182 ? 24.786 -11.140 -3.915 1.00 75.12 182 ALA A CA 1
ATOM 1398 C C . ALA A 1 182 ? 26.255 -11.187 -3.428 1.00 75.12 182 ALA A C 1
ATOM 1400 O O . ALA A 1 182 ? 26.596 -10.538 -2.432 1.00 75.12 182 ALA A O 1
ATOM 1401 N N . PRO A 1 183 ? 27.143 -11.952 -4.093 1.00 74.44 183 PRO A N 1
ATOM 1402 C CA . PRO A 1 183 ? 28.553 -12.000 -3.735 1.00 74.44 183 PRO A CA 1
ATOM 1403 C C . PRO A 1 183 ? 29.218 -10.631 -3.969 1.00 74.44 183 PRO A C 1
ATOM 1405 O O . PRO A 1 183 ? 28.881 -9.936 -4.928 1.00 74.44 183 PRO A O 1
ATOM 1408 N N . PRO A 1 184 ? 30.204 -10.242 -3.140 1.00 65.75 184 PRO A N 1
ATOM 1409 C CA . PRO A 1 184 ? 30.814 -8.908 -3.178 1.00 65.75 184 PRO A CA 1
ATOM 1410 C C . PRO A 1 184 ? 31.550 -8.566 -4.487 1.00 65.75 184 PRO A C 1
ATOM 1412 O O . PRO A 1 184 ? 31.864 -7.398 -4.698 1.00 65.75 184 PRO A O 1
ATOM 1415 N N . ASP A 1 185 ? 31.806 -9.549 -5.358 1.00 58.72 185 ASP A N 1
ATOM 1416 C CA . ASP A 1 185 ? 32.489 -9.370 -6.651 1.00 58.72 185 ASP A CA 1
ATOM 1417 C C . ASP A 1 185 ? 31.541 -9.190 -7.851 1.00 58.72 185 ASP A C 1
ATOM 1419 O O . ASP A 1 185 ? 31.992 -8.868 -8.948 1.00 58.72 185 ASP A O 1
ATOM 1423 N N . GLU A 1 186 ? 30.228 -9.322 -7.652 1.00 53.66 186 GLU A N 1
ATOM 1424 C CA . GLU A 1 186 ? 29.215 -8.951 -8.646 1.00 53.66 186 GLU A CA 1
ATOM 1425 C C . GLU A 1 186 ? 28.401 -7.768 -8.123 1.00 53.66 186 GLU A C 1
ATOM 1427 O O . GLU A 1 186 ? 27.177 -7.799 -8.047 1.00 53.66 186 GLU A O 1
ATOM 1432 N N . ALA A 1 187 ? 29.086 -6.691 -7.737 1.00 49.25 187 ALA A N 1
ATOM 1433 C CA . ALA A 1 187 ? 28.421 -5.404 -7.643 1.00 49.25 187 ALA A CA 1
ATOM 1434 C C . ALA A 1 187 ? 28.030 -4.990 -9.074 1.00 49.25 187 ALA A C 1
ATOM 1436 O O . ALA A 1 187 ? 28.929 -4.711 -9.876 1.00 49.25 187 ALA A O 1
ATOM 1437 N N . PRO A 1 188 ? 26.735 -4.909 -9.439 1.00 53.84 188 PRO A N 1
ATOM 1438 C CA . PRO A 1 188 ? 26.368 -4.141 -10.610 1.00 53.84 188 PRO A CA 1
ATOM 1439 C C . PRO A 1 188 ? 26.866 -2.717 -10.362 1.00 53.84 188 PRO A C 1
ATOM 1441 O O . PRO A 1 188 ? 26.417 -2.016 -9.452 1.00 53.84 188 PRO A O 1
ATOM 1444 N N . VAL A 1 189 ? 27.860 -2.315 -11.150 1.00 51.53 189 VAL A N 1
ATOM 1445 C CA . VAL A 1 189 ? 28.320 -0.937 -11.238 1.00 51.53 189 VAL A CA 1
ATOM 1446 C C . VAL A 1 189 ? 27.128 -0.109 -11.718 1.00 51.53 189 VAL A C 1
ATOM 1448 O O . VAL A 1 189 ? 26.835 -0.062 -12.904 1.00 51.53 189 VAL A O 1
ATOM 1451 N N . GLY A 1 190 ? 26.432 0.495 -10.755 1.00 47.47 190 GLY A N 1
ATOM 1452 C CA . GLY A 1 190 ? 25.600 1.683 -10.896 1.00 47.47 190 GLY A CA 1
ATOM 1453 C C . GLY A 1 190 ? 24.422 1.606 -11.866 1.00 47.47 190 GLY A C 1
ATOM 1454 O O . GLY A 1 190 ? 24.527 2.078 -12.990 1.00 47.47 190 GLY A O 1
ATOM 1455 N N . ASP A 1 191 ? 23.252 1.219 -11.353 1.00 43.62 191 ASP A N 1
ATOM 1456 C CA . ASP A 1 191 ? 22.029 1.990 -11.638 1.00 43.62 191 ASP A CA 1
ATOM 1457 C C . ASP A 1 191 ? 21.137 2.146 -10.392 1.00 43.62 191 ASP A C 1
ATOM 1459 O O . ASP A 1 191 ? 19.911 2.111 -10.429 1.00 43.62 191 ASP A O 1
ATOM 1463 N N . THR A 1 192 ? 21.762 2.367 -9.234 1.00 45.81 192 THR A N 1
ATOM 1464 C CA . THR A 1 192 ? 21.093 2.870 -8.019 1.00 45.81 192 THR A CA 1
ATOM 1465 C C . THR A 1 192 ? 20.956 4.399 -8.043 1.00 45.81 192 THR A C 1
ATOM 1467 O O . THR A 1 192 ? 21.014 5.065 -7.012 1.00 45.81 192 THR A O 1
ATOM 1470 N N . GLY A 1 193 ? 20.766 4.962 -9.243 1.00 38.09 193 GLY A N 1
ATOM 1471 C CA . GLY A 1 193 ? 20.634 6.394 -9.510 1.00 38.09 193 GLY A CA 1
ATOM 1472 C C . GLY A 1 193 ? 19.303 6.820 -10.137 1.00 38.09 193 GLY A C 1
ATOM 1473 O O . GLY A 1 193 ? 19.163 7.995 -10.453 1.00 38.09 193 GLY A O 1
ATOM 1474 N N . ASN A 1 194 ? 18.314 5.928 -10.287 1.00 43.53 194 ASN A N 1
ATOM 1475 C CA . ASN A 1 194 ? 16.967 6.293 -10.761 1.00 43.53 194 ASN A CA 1
ATOM 1476 C C . ASN A 1 194 ? 15.893 6.320 -9.660 1.00 43.53 194 ASN A C 1
ATOM 1478 O O . ASN A 1 194 ? 14.691 6.266 -9.923 1.00 43.53 194 ASN A O 1
ATOM 1482 N N . ALA A 1 195 ? 16.329 6.541 -8.419 1.00 52.28 195 ALA A N 1
ATOM 1483 C CA . ALA A 1 195 ? 15.510 7.156 -7.382 1.00 52.28 195 ALA A CA 1
ATOM 1484 C C . ALA A 1 195 ? 15.572 8.698 -7.514 1.00 52.28 195 ALA A C 1
ATOM 1486 O O . ALA A 1 195 ? 16.203 9.375 -6.720 1.00 52.28 195 ALA A O 1
ATOM 1487 N N . VAL A 1 196 ? 14.881 9.223 -8.535 1.00 46.88 196 VAL A N 1
ATOM 1488 C CA . VAL A 1 196 ? 14.298 10.585 -8.649 1.00 46.88 196 VAL A CA 1
ATOM 1489 C C . VAL A 1 196 ? 15.230 11.831 -8.589 1.00 46.88 196 VAL A C 1
ATOM 1491 O O . VAL A 1 196 ? 15.707 12.213 -7.529 1.00 46.88 196 VAL A O 1
ATOM 1494 N N . GLN A 1 197 ? 15.233 12.571 -9.725 1.00 50.72 197 GLN A N 1
ATOM 1495 C CA . GLN A 1 197 ? 15.478 14.029 -9.958 1.00 50.72 197 GLN A CA 1
ATOM 1496 C C . GLN A 1 197 ? 16.938 14.546 -10.031 1.00 50.72 197 GLN A C 1
ATOM 1498 O O . GLN A 1 197 ? 17.746 14.225 -9.181 1.00 50.72 197 GLN A O 1
ATOM 1503 N N . ALA A 1 198 ? 17.373 15.427 -10.953 1.00 41.97 198 ALA A N 1
ATOM 1504 C CA . ALA A 1 198 ? 16.731 16.259 -11.983 1.00 41.97 198 ALA A CA 1
ATOM 1505 C C . ALA A 1 198 ? 17.784 16.826 -12.978 1.00 41.97 198 ALA A C 1
ATOM 1507 O O . ALA A 1 198 ? 18.944 17.009 -12.616 1.00 41.97 198 ALA A O 1
ATOM 1508 N N . GLY A 1 199 ? 17.352 17.208 -14.190 1.00 36.47 199 GLY A N 1
ATOM 1509 C CA . GLY A 1 199 ? 18.128 18.029 -15.134 1.00 36.47 199 GLY A CA 1
ATOM 1510 C C . GLY A 1 199 ? 17.330 18.427 -16.388 1.00 36.47 199 GLY A C 1
ATOM 1511 O O . GLY A 1 199 ? 17.195 17.631 -17.305 1.00 36.47 199 GLY A O 1
ATOM 1512 N N . SER A 1 200 ? 16.782 19.647 -16.384 1.00 42.06 200 SER A N 1
ATOM 1513 C CA . SER A 1 200 ? 16.011 20.378 -17.412 1.00 42.06 200 SER A CA 1
ATOM 1514 C C . SER A 1 200 ? 16.081 19.951 -18.890 1.00 42.06 200 SER A C 1
ATOM 1516 O O . SER A 1 200 ? 17.130 20.062 -19.516 1.00 42.06 200 SER A O 1
ATOM 1518 N N . ALA A 1 201 ? 14.903 19.739 -19.492 1.00 38.47 201 ALA A N 1
ATOM 1519 C CA . ALA A 1 201 ? 14.419 20.530 -20.635 1.00 38.47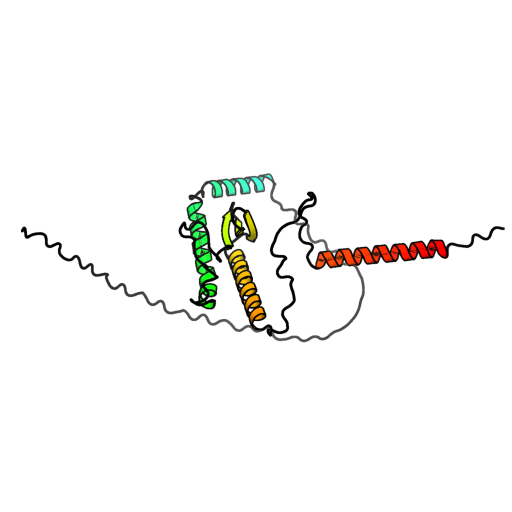 201 ALA A CA 1
ATOM 1520 C C . ALA A 1 201 ? 12.885 20.383 -20.768 1.00 38.47 201 ALA A C 1
ATOM 1522 O O . ALA A 1 201 ? 12.372 19.285 -20.935 1.00 38.47 201 ALA A O 1
ATOM 1523 N N . GLU A 1 202 ? 12.191 21.511 -20.611 1.00 41.94 202 GLU A N 1
ATOM 1524 C CA . GLU A 1 202 ? 10.836 21.857 -21.076 1.00 41.94 202 GLU A CA 1
ATOM 1525 C C . GLU A 1 202 ? 9.714 20.790 -21.087 1.00 41.94 202 GLU A C 1
ATOM 1527 O O . GLU A 1 202 ? 9.606 19.937 -21.958 1.00 41.94 202 GLU A O 1
ATOM 1532 N N . ALA A 1 203 ? 8.811 20.960 -20.113 1.00 49.41 203 ALA A N 1
ATOM 1533 C CA . ALA A 1 203 ? 7.361 20.736 -20.140 1.00 49.41 203 ALA A CA 1
ATOM 1534 C C . ALA A 1 203 ? 6.766 19.792 -21.210 1.00 49.41 203 ALA A C 1
ATOM 1536 O O . ALA A 1 203 ? 6.587 20.204 -22.350 1.00 49.41 203 ALA A O 1
ATOM 1537 N N . MET A 1 204 ? 6.261 18.618 -20.794 1.00 40.06 204 MET A N 1
ATOM 1538 C CA . MET A 1 204 ? 5.066 17.974 -21.380 1.00 40.06 204 MET A CA 1
ATOM 1539 C C . MET A 1 204 ? 4.469 16.884 -20.447 1.00 40.06 204 MET A C 1
ATOM 1541 O O . MET A 1 204 ? 5.177 16.365 -19.583 1.00 40.06 204 MET A O 1
ATOM 1545 N N . PRO A 1 205 ? 3.155 16.578 -20.558 1.00 42.72 205 PRO A N 1
ATOM 1546 C CA . PRO A 1 205 ? 2.347 15.905 -19.534 1.00 42.72 205 PRO A CA 1
ATOM 1547 C C . PRO A 1 205 ? 2.709 14.430 -19.311 1.00 42.72 205 PRO A C 1
ATOM 1549 O O . PRO A 1 205 ? 3.039 13.694 -20.242 1.00 42.72 205 PRO A O 1
ATOM 1552 N N . VAL A 1 206 ? 2.600 14.005 -18.050 1.00 42.78 206 VAL A N 1
ATOM 1553 C CA . VAL A 1 206 ? 3.014 12.692 -17.542 1.00 42.78 206 VAL A CA 1
ATOM 1554 C C . VAL A 1 206 ? 2.218 11.572 -18.220 1.00 42.78 206 VAL A C 1
ATOM 1556 O O . VAL A 1 206 ? 1.020 11.394 -18.000 1.00 42.78 206 VAL A O 1
ATOM 1559 N N . ARG A 1 207 ? 2.909 10.813 -19.075 1.00 44.50 207 ARG A N 1
ATOM 1560 C CA . ARG A 1 207 ? 2.409 9.600 -19.723 1.00 44.50 207 ARG A CA 1
ATOM 1561 C C . ARG A 1 207 ? 2.221 8.492 -18.686 1.00 44.50 207 ARG A C 1
ATOM 1563 O O . ARG A 1 207 ? 3.163 8.107 -18.001 1.00 44.50 207 ARG A O 1
ATOM 1570 N N . ARG A 1 208 ? 1.001 7.950 -18.650 1.00 43.62 208 ARG A N 1
ATOM 1571 C CA . ARG A 1 208 ? 0.626 6.652 -18.072 1.00 43.62 208 ARG A CA 1
ATOM 1572 C C . ARG A 1 208 ? 1.698 5.622 -18.445 1.00 43.62 208 ARG A C 1
ATOM 1574 O O . ARG A 1 208 ? 1.941 5.421 -19.636 1.00 43.62 208 ARG A O 1
ATOM 1581 N N . GLY A 1 209 ? 2.367 5.052 -17.442 1.00 48.53 209 GLY A N 1
ATOM 1582 C CA . GLY A 1 209 ? 3.467 4.110 -17.628 1.00 48.53 209 GLY A CA 1
ATOM 1583 C C . GLY A 1 209 ? 3.081 3.026 -18.627 1.00 48.53 209 GLY A C 1
ATOM 1584 O O . GLY A 1 209 ? 2.111 2.295 -18.428 1.00 48.53 209 GLY A O 1
ATOM 1585 N N . PHE A 1 210 ? 3.807 2.974 -19.740 1.00 51.00 210 PHE A N 1
ATOM 1586 C CA . PHE A 1 210 ? 3.683 1.920 -20.734 1.00 51.00 210 PHE A CA 1
ATOM 1587 C C . PHE A 1 210 ? 4.252 0.656 -20.082 1.00 51.00 210 PHE A C 1
ATOM 1589 O O . PHE A 1 210 ? 5.460 0.438 -20.090 1.00 51.00 210 PHE A O 1
ATOM 1596 N N . GLY A 1 211 ? 3.387 -0.138 -19.445 1.00 61.41 211 GLY A N 1
ATOM 1597 C CA . GLY A 1 211 ? 3.755 -1.470 -18.972 1.00 61.41 211 GLY A CA 1
ATOM 1598 C C . GLY A 1 211 ? 4.298 -2.315 -20.127 1.00 61.41 211 GLY A C 1
ATOM 1599 O O . GLY A 1 211 ? 4.157 -1.948 -21.293 1.00 61.41 211 GLY A O 1
ATOM 1600 N N . PHE A 1 212 ? 4.895 -3.462 -19.815 1.00 66.75 212 PHE A N 1
ATOM 1601 C CA . PHE A 1 212 ? 5.475 -4.402 -20.785 1.00 66.75 212 PHE A CA 1
ATOM 1602 C C . PHE A 1 212 ? 4.626 -4.597 -22.066 1.00 66.75 212 PHE A C 1
ATOM 1604 O O . PHE A 1 212 ? 5.149 -4.576 -23.181 1.00 66.75 212 PHE A O 1
ATOM 1611 N N . PHE A 1 213 ? 3.297 -4.656 -21.924 1.00 66.50 213 PHE A N 1
ATOM 1612 C CA . PHE A 1 213 ? 2.342 -4.743 -23.036 1.00 66.50 213 PHE A CA 1
ATOM 1613 C C . PHE A 1 213 ? 2.363 -3.556 -24.006 1.00 66.50 213 PHE A C 1
ATOM 1615 O O . PHE A 1 213 ? 2.186 -3.731 -25.210 1.00 66.50 213 PHE A O 1
ATOM 1622 N N . GLY A 1 214 ? 2.600 -2.347 -23.509 1.00 80.25 214 GLY A N 1
ATOM 1623 C CA . GLY A 1 214 ? 2.749 -1.172 -24.347 1.00 80.25 214 GLY A CA 1
ATOM 1624 C C . GLY A 1 214 ? 4.028 -1.238 -25.186 1.00 80.25 214 GLY A C 1
ATOM 1625 O O . GLY A 1 214 ? 3.980 -1.046 -26.401 1.00 80.25 214 GLY A O 1
ATOM 1626 N N . ALA A 1 215 ? 5.171 -1.550 -24.569 1.00 80.69 215 ALA A N 1
ATOM 1627 C CA . ALA A 1 215 ? 6.440 -1.664 -25.294 1.00 80.69 215 ALA A CA 1
ATOM 1628 C C . ALA A 1 215 ? 6.351 -2.708 -26.423 1.00 80.69 215 ALA A C 1
ATOM 1630 O O . ALA A 1 215 ? 6.779 -2.446 -27.549 1.00 80.69 215 ALA A O 1
ATOM 1631 N N . LEU A 1 216 ? 5.690 -3.839 -26.152 1.00 85.06 216 LEU A N 1
ATOM 1632 C CA . LEU A 1 216 ? 5.400 -4.869 -27.147 1.00 85.06 216 LEU A CA 1
ATOM 1633 C C . LEU A 1 216 ? 4.509 -4.351 -28.291 1.00 85.06 216 LEU A C 1
ATOM 1635 O O . LEU A 1 216 ? 4.799 -4.606 -29.459 1.00 85.06 216 LEU A O 1
ATOM 1639 N N . ALA A 1 217 ? 3.461 -3.580 -27.987 1.00 87.94 217 ALA A N 1
ATOM 1640 C CA . ALA A 1 217 ? 2.575 -3.013 -29.005 1.00 87.94 217 ALA A CA 1
ATOM 1641 C C . ALA A 1 217 ? 3.298 -2.021 -29.938 1.00 87.94 217 ALA A C 1
ATOM 1643 O O . ALA A 1 217 ? 3.093 -2.054 -31.152 1.00 87.94 217 ALA A O 1
ATOM 1644 N N . LEU A 1 218 ? 4.178 -1.168 -29.397 1.00 92.19 218 LEU A N 1
ATOM 1645 C CA . LEU A 1 218 ? 4.992 -0.248 -30.203 1.00 92.19 218 LEU A CA 1
ATOM 1646 C C . LEU A 1 218 ? 5.999 -0.989 -31.085 1.00 92.19 218 LEU A C 1
ATOM 1648 O O . LEU A 1 218 ? 6.187 -0.614 -32.242 1.00 92.19 218 LEU A O 1
ATOM 1652 N N . PHE A 1 219 ? 6.614 -2.049 -30.559 1.00 93.00 219 PHE A N 1
ATOM 1653 C CA . PHE A 1 219 ? 7.525 -2.893 -31.325 1.00 93.00 219 PHE A CA 1
ATOM 1654 C C . PHE A 1 219 ? 6.817 -3.551 -32.518 1.00 93.00 219 PHE A C 1
ATOM 1656 O O . PHE A 1 219 ? 7.288 -3.447 -33.652 1.00 93.00 219 PHE A O 1
ATOM 1663 N N . LEU A 1 220 ? 5.646 -4.153 -32.285 1.00 95.81 220 LEU A N 1
ATOM 1664 C CA . LEU A 1 220 ? 4.843 -4.773 -33.342 1.00 95.81 220 LEU A CA 1
ATOM 1665 C C . LEU A 1 220 ? 4.402 -3.754 -34.397 1.00 95.81 220 LEU A C 1
ATOM 1667 O O . LEU A 1 220 ? 4.480 -4.034 -35.592 1.00 95.81 220 LEU A O 1
ATOM 1671 N N . LEU A 1 221 ? 3.995 -2.554 -33.973 1.00 96.06 221 LEU A N 1
ATOM 1672 C CA . LEU A 1 221 ? 3.628 -1.482 -34.895 1.00 96.06 221 LEU A CA 1
ATOM 1673 C C . LEU A 1 221 ? 4.817 -1.061 -35.771 1.00 96.06 221 LEU A C 1
ATOM 1675 O O . LEU A 1 221 ? 4.673 -0.939 -36.986 1.00 96.06 221 LEU A O 1
ATOM 1679 N N . GLY A 1 222 ? 5.997 -0.881 -35.170 1.00 96.56 222 GLY A N 1
ATOM 1680 C CA . GLY A 1 222 ? 7.223 -0.548 -35.896 1.00 96.56 222 GLY A CA 1
ATOM 1681 C C . GLY A 1 222 ? 7.602 -1.614 -36.927 1.00 96.56 222 GLY A C 1
ATOM 1682 O O . GLY A 1 222 ? 7.928 -1.282 -38.067 1.00 96.56 222 GLY A O 1
ATOM 1683 N N . MET A 1 223 ? 7.480 -2.893 -36.562 1.00 97.62 223 MET A N 1
ATOM 1684 C CA . MET A 1 223 ? 7.722 -4.017 -37.470 1.00 97.62 223 MET A CA 1
ATOM 1685 C C . MET A 1 223 ? 6.778 -3.985 -38.684 1.00 97.62 223 MET A C 1
ATOM 1687 O O . MET A 1 223 ? 7.216 -4.179 -39.819 1.00 97.62 223 MET A O 1
ATOM 1691 N N . LEU A 1 224 ? 5.497 -3.682 -38.459 1.00 97.12 224 LEU A N 1
ATOM 1692 C CA . LEU A 1 224 ? 4.472 -3.599 -39.505 1.00 97.12 224 LEU A CA 1
ATOM 1693 C C . LEU A 1 224 ? 4.742 -2.448 -40.485 1.00 97.12 224 LEU A C 1
ATOM 1695 O O . LEU A 1 224 ? 4.678 -2.634 -41.701 1.00 97.12 224 LEU A O 1
ATOM 1699 N N . VAL A 1 225 ? 5.107 -1.273 -39.961 1.00 97.50 225 VAL A N 1
ATOM 1700 C CA . VAL A 1 225 ? 5.485 -0.108 -40.778 1.00 97.50 225 VAL A CA 1
ATOM 1701 C C . VAL A 1 225 ? 6.740 -0.404 -41.604 1.00 97.50 225 VAL A C 1
ATOM 1703 O O . VAL A 1 225 ? 6.777 -0.100 -42.797 1.00 97.50 225 VAL A O 1
ATOM 1706 N N . GLY A 1 226 ? 7.746 -1.046 -41.003 1.00 96.75 226 GLY A N 1
ATOM 1707 C CA . GLY A 1 226 ? 8.960 -1.463 -41.707 1.00 96.75 226 GLY A CA 1
ATOM 1708 C C . GLY A 1 226 ? 8.668 -2.420 -42.866 1.00 96.75 226 GLY A C 1
ATOM 1709 O O . GLY A 1 226 ? 9.150 -2.208 -43.979 1.00 96.75 226 GLY A O 1
ATOM 1710 N N . ALA A 1 227 ? 7.822 -3.429 -42.641 1.00 97.12 227 ALA A N 1
ATOM 1711 C CA . ALA A 1 227 ? 7.416 -4.376 -43.679 1.00 97.12 227 ALA A CA 1
ATOM 1712 C C . ALA A 1 227 ? 6.663 -3.694 -44.838 1.00 97.12 227 ALA A C 1
ATOM 1714 O O . ALA A 1 227 ? 6.935 -3.977 -46.006 1.00 97.12 227 ALA A O 1
ATOM 1715 N N . ALA A 1 228 ? 5.760 -2.756 -44.533 1.00 96.69 228 ALA A N 1
ATOM 1716 C CA . ALA A 1 228 ? 5.024 -2.004 -45.548 1.00 96.69 228 ALA A CA 1
ATOM 1717 C C . ALA A 1 228 ? 5.953 -1.146 -46.429 1.00 96.69 228 ALA A C 1
ATOM 1719 O O . ALA A 1 228 ? 5.786 -1.108 -47.649 1.00 96.69 228 ALA A O 1
ATOM 1720 N N . LEU A 1 229 ? 6.963 -0.503 -45.832 1.00 96.69 229 LEU A N 1
ATOM 1721 C CA . LEU A 1 229 ? 7.963 0.279 -46.568 1.00 96.69 229 LEU A CA 1
ATOM 1722 C C . LEU A 1 229 ? 8.826 -0.595 -47.487 1.00 96.69 229 LEU A C 1
ATOM 1724 O O . LEU A 1 229 ? 9.070 -0.213 -48.630 1.00 96.69 229 LEU A O 1
ATOM 1728 N N . LEU A 1 230 ? 9.244 -1.775 -47.021 1.00 95.88 230 LEU A N 1
ATOM 1729 C CA . LEU A 1 230 ? 9.985 -2.748 -47.834 1.00 95.88 230 LEU A CA 1
ATOM 1730 C C . LEU A 1 230 ? 9.176 -3.207 -49.053 1.00 95.88 230 LEU A C 1
ATOM 1732 O O . LEU A 1 230 ? 9.710 -3.253 -50.161 1.00 95.88 230 LEU A O 1
ATOM 1736 N N . LEU A 1 231 ? 7.883 -3.487 -48.873 1.00 94.56 231 LEU A N 1
ATOM 1737 C CA . LEU A 1 231 ? 6.986 -3.854 -49.972 1.00 94.56 231 LEU A CA 1
ATOM 1738 C C . LEU A 1 231 ? 6.797 -2.709 -50.971 1.00 94.56 231 LEU A C 1
ATOM 1740 O O . LEU A 1 231 ? 6.892 -2.929 -52.177 1.00 94.56 231 LEU A O 1
ATOM 1744 N N . ALA A 1 232 ? 6.576 -1.485 -50.487 1.00 94.38 232 ALA A N 1
ATOM 1745 C CA . ALA A 1 232 ? 6.439 -0.311 -51.346 1.00 94.38 232 ALA A CA 1
ATOM 1746 C C . ALA A 1 232 ? 7.722 -0.039 -52.149 1.00 94.38 232 ALA A C 1
ATOM 1748 O O . ALA A 1 232 ? 7.663 0.225 -53.350 1.00 94.38 232 ALA A O 1
ATOM 1749 N N . TYR A 1 233 ? 8.888 -0.160 -51.511 1.00 94.31 233 TYR A N 1
ATOM 1750 C CA . TYR A 1 233 ? 10.178 -0.022 -52.183 1.00 94.31 233 TYR A CA 1
ATOM 1751 C C . TYR A 1 233 ? 10.394 -1.110 -53.240 1.00 94.31 233 TYR A C 1
ATOM 1753 O O . TYR A 1 233 ? 10.809 -0.815 -54.364 1.00 94.31 233 TYR A O 1
ATOM 1761 N N . GLY A 1 234 ? 10.052 -2.359 -52.915 1.00 93.44 234 GLY A N 1
ATOM 1762 C CA . GLY A 1 234 ? 10.053 -3.463 -53.872 1.00 93.44 234 GLY A CA 1
ATOM 1763 C C . GLY A 1 234 ? 9.158 -3.171 -55.076 1.00 93.44 234 GLY A C 1
ATOM 1764 O O . GLY A 1 234 ? 9.567 -3.370 -56.212 1.00 93.44 234 GLY A O 1
ATOM 1765 N N . TRP A 1 235 ? 7.972 -2.606 -54.853 1.00 90.50 235 TRP A N 1
ATOM 1766 C CA . TRP A 1 235 ? 7.047 -2.264 -55.933 1.00 90.50 235 TRP A CA 1
ATOM 1767 C C . TRP A 1 235 ? 7.572 -1.164 -56.858 1.00 90.50 235 TRP A C 1
ATOM 1769 O O . TRP A 1 235 ? 7.351 -1.217 -58.062 1.00 90.50 235 TRP A O 1
ATOM 1779 N N . VAL A 1 236 ? 8.271 -0.162 -56.323 1.00 90.12 236 VAL A N 1
ATOM 1780 C CA . VAL A 1 236 ? 8.865 0.911 -57.139 1.00 90.12 236 VAL A CA 1
ATOM 1781 C C . VAL A 1 236 ? 10.067 0.403 -57.932 1.00 90.12 236 VAL A C 1
ATOM 1783 O O . VAL A 1 236 ? 10.244 0.776 -59.087 1.00 90.12 236 VAL A O 1
ATOM 1786 N N . THR A 1 237 ? 10.885 -0.458 -57.330 1.00 86.19 237 THR A N 1
ATOM 1787 C CA . THR A 1 237 ? 12.106 -0.976 -57.966 1.00 86.19 237 THR A CA 1
ATOM 1788 C C . THR A 1 237 ? 11.833 -2.088 -58.976 1.00 86.19 237 THR A C 1
ATOM 1790 O O . THR A 1 237 ? 12.512 -2.162 -59.995 1.00 86.19 237 THR A O 1
ATOM 1793 N N . ILE A 1 238 ? 10.824 -2.923 -58.724 1.00 82.81 238 ILE A N 1
ATOM 1794 C CA . ILE A 1 238 ? 10.358 -3.993 -59.624 1.00 82.81 238 ILE A CA 1
ATOM 1795 C C . ILE A 1 238 ? 9.226 -3.482 -60.537 1.00 82.81 238 ILE A C 1
ATOM 1797 O O . ILE A 1 238 ? 8.759 -4.201 -61.421 1.00 82.81 238 ILE A O 1
ATOM 1801 N N . GLY A 1 239 ? 8.788 -2.235 -60.330 1.00 69.25 239 GLY A N 1
ATOM 1802 C CA . GLY A 1 239 ? 7.717 -1.587 -61.074 1.00 69.25 239 GLY A CA 1
ATOM 1803 C C . GLY A 1 239 ? 7.913 -1.770 -62.576 1.00 69.25 239 GLY A C 1
ATOM 1804 O O . GLY A 1 239 ? 9.043 -1.653 -63.059 1.00 69.25 239 GLY A O 1
ATOM 1805 N N . PRO A 1 240 ? 6.836 -2.127 -63.300 1.00 61.69 240 PRO A N 1
ATOM 1806 C CA . PRO A 1 240 ? 6.924 -2.680 -64.639 1.00 61.69 240 PRO A CA 1
ATOM 1807 C C . PRO A 1 240 ? 7.737 -1.730 -65.500 1.00 61.69 240 PRO A C 1
ATOM 1809 O O . PRO A 1 240 ? 7.393 -0.552 -65.604 1.00 61.69 240 PRO A O 1
ATOM 1812 N N . SER A 1 241 ? 8.810 -2.245 -66.104 1.00 67.88 241 SER A N 1
ATOM 1813 C CA . SER A 1 241 ? 9.438 -1.586 -67.238 1.00 67.88 241 SER A CA 1
ATOM 1814 C C . SER A 1 241 ? 8.328 -1.388 -68.260 1.00 67.88 241 SER A C 1
ATOM 1816 O O . SER A 1 241 ? 7.902 -2.315 -68.946 1.00 67.88 241 SER A O 1
ATOM 1818 N N . THR A 1 242 ? 7.757 -0.188 -68.265 1.00 62.19 242 THR A N 1
ATOM 1819 C CA . THR A 1 242 ? 6.783 0.234 -69.247 1.00 62.19 242 THR A CA 1
ATOM 1820 C C . THR A 1 242 ? 7.544 0.223 -70.553 1.00 62.19 242 THR A C 1
ATOM 1822 O O . THR A 1 242 ? 8.317 1.130 -70.853 1.00 62.19 242 THR A O 1
ATOM 1825 N N . GLY A 1 243 ? 7.410 -0.895 -71.267 1.00 63.28 243 GLY A N 1
ATOM 1826 C CA . GLY A 1 243 ? 7.942 -1.085 -72.598 1.00 63.28 243 GLY A CA 1
ATOM 1827 C C . GLY A 1 243 ? 7.427 0.054 -73.455 1.00 63.28 243 GLY A C 1
ATOM 1828 O O . GLY A 1 243 ? 6.258 0.073 -73.831 1.00 63.28 243 GLY A O 1
ATOM 1829 N N . ALA A 1 244 ? 8.294 1.033 -73.686 1.00 56.34 244 ALA A N 1
ATOM 1830 C CA . ALA A 1 244 ? 8.064 2.091 -74.641 1.00 56.34 244 ALA A CA 1
ATOM 1831 C C . ALA A 1 244 ? 8.125 1.451 -76.032 1.00 56.34 244 ALA A C 1
ATOM 1833 O O . ALA A 1 244 ? 9.203 1.105 -76.517 1.00 56.34 244 ALA A O 1
ATOM 1834 N N . SER A 1 245 ? 6.945 1.220 -76.604 1.00 60.16 245 SER A N 1
ATOM 1835 C CA . SER A 1 245 ? 6.714 0.992 -78.033 1.00 60.16 245 SER A CA 1
ATOM 1836 C C . SER A 1 245 ? 6.592 2.320 -78.763 1.00 60.16 245 SER A C 1
ATOM 1838 O O . SER A 1 245 ? 5.834 3.168 -78.234 1.00 60.16 245 SER A O 1
#

Radius of gyration: 32.89 Å; chains: 1; bounding box: 68×60×141 Å

Secondary structure (DSSP, 8-state):
--------------------------------PPPP------------------------S-HHHHHHHHHHHHHHHHH----HHHHHHHHHHHHHHHTHHHHHHH-TT-TTEEEEE-TTSSEEEEESSEEEEEETTEEEEEEEETTEEEEEEEESSHHHHHHHHHHHHHHHHHHHHHHHHS-TT----S-TT-SS---------------HHHHHHHHHHHHHHHHHHHHHHHHHHSS------

Foldseek 3Di:
DDDDDDPDDDPDDDDDDDDPDDDDDDDDDDDDDDDDDDDDDDDDDDDDDDDDDDDPPPPPDPVVNVVVVVVVVVVVVVVPPPPVLVVLLVLQVVLLVLCVVVDVVVDPPPQQAPQHADPSSQWGGGGPFWIWHDDPQKIFIWGHDDPDIHTDDIGNGSVVVSVVSSVVVVVVVVVVVVVVPDDPVPDPPDPPPPPDDDDDDDDDDDDDDCPPVNVVVVVVVVVVVVVVVVVVVCCVVVPDPPPDD